Protein AF-0000000067273876 (afdb_homodimer)

Nearest PDB structures (foldseek):
  8cwy-assembly1_B  TM=8.995E-01  e=1.121E-01  synthetic construct
  3k29-assembly1_A  TM=9.055E-01  e=1.563E+00  Chlamydia trachomatis
  6b87-assembly1_A-2  TM=6.220E-01  e=6.214E-01  synthetic construct
  2v0o-assembly2_C  TM=9.328E-01  e=7.109E+00  Homo sapiens
  8i4v-assembly1_B  TM=8.884E-01  e=7.109E+00  Saccharomyces cerevisiae S288C

Secondary structure (DSSP, 8-state):
---HHHHHHHHHHHHHHHHHHHHHHHHHHHHHHHHHHHHHTT--HHHHHHHHHHHHHHHTTHHHHHHHHHHHHHHHHHHHHHHHHHHHHHHHHHHHHHHHHHHHHHHHHHHT-/---HHHHHHHHHHHHHHHHHHHHHHHHHHHHHHHHHHHHHTT--HHHHHHHHHHHHHHHTTHHHHHHHHHHHHHHHHHHHHHHHHHHHHHHHHHHHHHHHHHHHHHHHHHHT-

pLDDT: mean 96.03, std 7.07, range [49.53, 98.81]

Structure (mmCIF, N/CA/C/O backbone):
data_AF-0000000067273876-model_v1
#
loop_
_entity.id
_entity.type
_entity.pdbx_description
1 polymer 'Tubulin-specific chaperone A'
#
loop_
_atom_site.group_PDB
_atom_site.id
_atom_site.type_symbol
_atom_site.label_atom_id
_atom_site.label_alt_id
_atom_site.label_comp_id
_atom_site.label_asym_id
_atom_site.label_entity_id
_atom_site.label_seq_id
_atom_site.pdbx_PDB_ins_code
_atom_site.Cartn_x
_atom_site.Cartn_y
_atom_site.Cartn_z
_atom_site.occupancy
_atom_site.B_iso_or_equiv
_atom_site.auth_seq_id
_atom_site.auth_comp_id
_atom_site.auth_asym_id
_atom_site.auth_atom_id
_atom_site.pdbx_PDB_model_num
ATOM 1 N N . MET A 1 1 ? 8.32 -0.471 -13.461 1 80.38 1 MET A N 1
ATOM 2 C CA . MET A 1 1 ? 7.895 -0.509 -12.062 1 80.38 1 MET A CA 1
ATOM 3 C C . MET A 1 1 ? 6.754 -1.505 -11.867 1 80.38 1 MET A C 1
ATOM 5 O O . MET A 1 1 ? 5.84 -1.577 -12.688 1 80.38 1 MET A O 1
ATOM 9 N N . ALA A 1 2 ? 6.969 -2.379 -10.852 1 93.56 2 ALA A N 1
ATOM 10 C CA . ALA A 1 2 ? 5.957 -3.391 -10.57 1 93.56 2 ALA A CA 1
ATOM 11 C C . ALA A 1 2 ? 4.645 -2.744 -10.141 1 93.56 2 ALA A C 1
ATOM 13 O O . ALA A 1 2 ? 4.641 -1.732 -9.43 1 93.56 2 ALA A O 1
ATOM 14 N N . THR A 1 3 ? 3.549 -3.309 -10.695 1 96 3 THR A N 1
ATOM 15 C CA . THR A 1 3 ? 2.205 -2.893 -10.305 1 96 3 THR A CA 1
ATOM 16 C C . THR A 1 3 ? 1.397 -4.086 -9.797 1 96 3 THR A C 1
ATOM 18 O O . THR A 1 3 ? 1.785 -5.238 -10 1 96 3 THR A O 1
ATOM 21 N N . VAL A 1 4 ? 0.27 -3.662 -9.172 1 96.44 4 VAL A N 1
ATOM 22 C CA . VAL A 1 4 ? -0.615 -4.727 -8.711 1 96.44 4 VAL A CA 1
ATOM 23 C C . VAL A 1 4 ? -1.215 -5.461 -9.906 1 96.44 4 VAL A C 1
ATOM 25 O O . VAL A 1 4 ? -1.419 -6.676 -9.859 1 96.44 4 VAL A O 1
ATOM 28 N N . ARG A 1 5 ? -1.345 -4.746 -10.977 1 96.25 5 ARG A N 1
ATOM 29 C CA . ARG A 1 5 ? -1.812 -5.359 -12.211 1 96.25 5 ARG A CA 1
ATOM 30 C C . ARG A 1 5 ? -0.822 -6.406 -12.711 1 96.25 5 ARG A C 1
ATOM 32 O O . ARG A 1 5 ? -1.217 -7.516 -13.086 1 96.25 5 ARG A O 1
ATOM 39 N N . ASN A 1 6 ? 0.438 -6.059 -12.734 1 97.31 6 ASN A N 1
ATOM 40 C CA . ASN A 1 6 ? 1.484 -7 -13.125 1 97.31 6 ASN A CA 1
ATOM 41 C C . ASN A 1 6 ? 1.516 -8.211 -12.203 1 97.31 6 ASN A C 1
ATOM 43 O O . ASN A 1 6 ? 1.722 -9.344 -12.656 1 97.31 6 ASN A O 1
ATOM 47 N N . LEU A 1 7 ? 1.329 -7.969 -10.906 1 98.56 7 LEU A N 1
ATOM 48 C CA . LEU A 1 7 ? 1.314 -9.047 -9.922 1 98.56 7 LEU A CA 1
ATOM 49 C C . LEU A 1 7 ? 0.211 -10.055 -10.234 1 98.56 7 LEU A C 1
ATOM 51 O O . LEU A 1 7 ? 0.449 -11.258 -10.227 1 98.56 7 LEU A O 1
ATOM 55 N N . LYS A 1 8 ? -0.926 -9.477 -10.578 1 98.06 8 LYS A N 1
ATOM 56 C CA . LYS A 1 8 ? -2.076 -10.32 -10.898 1 98.06 8 LYS A CA 1
ATOM 57 C C . LYS A 1 8 ? -1.804 -11.18 -12.125 1 98.06 8 LYS A C 1
ATOM 59 O O . LYS A 1 8 ? -2.127 -12.367 -12.141 1 98.06 8 LYS A O 1
ATOM 64 N N . ILE A 1 9 ? -1.193 -10.617 -13.039 1 98.62 9 ILE A N 1
ATOM 65 C CA . ILE A 1 9 ? -0.898 -11.305 -14.297 1 98.62 9 ILE A CA 1
ATOM 66 C C . ILE A 1 9 ? 0.099 -12.438 -14.039 1 98.62 9 ILE A C 1
ATOM 68 O O . ILE A 1 9 ? -0.091 -13.555 -14.508 1 98.62 9 ILE A O 1
ATOM 72 N N . LYS A 1 10 ? 1.084 -12.125 -13.344 1 98.69 10 LYS A N 1
ATOM 73 C CA . LYS A 1 10 ? 2.119 -13.125 -13.078 1 98.69 10 LYS A CA 1
ATOM 74 C C . LYS A 1 10 ? 1.592 -14.234 -12.18 1 98.69 10 LYS A C 1
ATOM 76 O O . LYS A 1 10 ? 1.979 -15.398 -12.328 1 98.69 10 LYS A O 1
ATOM 81 N N . THR A 1 11 ? 0.73 -13.945 -11.219 1 98.81 11 THR A N 1
ATOM 82 C CA . THR A 1 11 ? 0.072 -14.953 -10.391 1 98.81 11 THR A CA 1
ATOM 83 C C . THR A 1 11 ? -0.721 -15.922 -11.266 1 98.81 11 THR A C 1
ATOM 85 O O . THR A 1 11 ? -0.605 -17.141 -11.109 1 98.81 11 THR A O 1
ATOM 88 N N . SER A 1 12 ? -1.485 -15.312 -12.203 1 98.69 12 SER A N 1
ATOM 89 C CA . SER A 1 12 ? -2.293 -16.125 -13.102 1 98.69 12 SER A CA 1
ATOM 90 C C . SER A 1 12 ? -1.416 -17.016 -13.977 1 98.69 12 SER A C 1
ATOM 92 O O . SER A 1 12 ? -1.74 -18.188 -14.211 1 98.69 12 SER A O 1
ATOM 94 N N . THR A 1 13 ? -0.357 -16.484 -14.438 1 98.69 13 THR A N 1
ATOM 95 C CA . THR A 1 13 ? 0.585 -17.25 -15.25 1 98.69 13 THR A CA 1
ATOM 96 C C . THR A 1 13 ? 1.123 -18.438 -14.469 1 98.69 13 THR A C 1
ATOM 98 O O . THR A 1 13 ? 1.112 -19.562 -14.961 1 98.69 13 THR A O 1
ATOM 101 N N . CYS A 1 14 ? 1.568 -18.25 -13.234 1 98.62 14 CYS A N 1
ATOM 102 C CA . CYS A 1 14 ? 2.078 -19.328 -12.391 1 98.62 14 CYS A CA 1
ATOM 103 C C . CYS A 1 14 ? 1.01 -20.391 -12.156 1 98.62 14 CYS A C 1
ATOM 105 O O . CYS A 1 14 ? 1.289 -21.578 -12.234 1 98.62 14 CYS A O 1
ATOM 107 N N . LYS A 1 15 ? -0.189 -19.906 -11.93 1 98.31 15 LYS A N 1
ATOM 108 C CA . LYS A 1 15 ? -1.31 -20.812 -11.695 1 98.31 15 LYS A CA 1
ATOM 109 C C . LYS A 1 15 ? -1.567 -21.688 -12.906 1 98.31 15 LYS A C 1
ATOM 111 O O . LYS A 1 15 ? -1.783 -22.906 -12.766 1 98.31 15 LYS A O 1
ATOM 116 N N . ARG A 1 16 ? -1.504 -21.062 -14.07 1 98.69 16 ARG A N 1
ATOM 117 C CA . ARG A 1 16 ? -1.739 -21.797 -15.312 1 98.69 16 ARG A CA 1
ATOM 118 C C . ARG A 1 16 ? -0.672 -22.859 -15.539 1 98.69 16 ARG A C 1
ATOM 120 O O . ARG A 1 16 ? -0.989 -24 -15.867 1 98.69 16 ARG A O 1
ATOM 127 N N . ILE A 1 17 ? 0.548 -22.562 -15.344 1 98.81 17 ILE A N 1
ATOM 128 C CA . ILE A 1 17 ? 1.645 -23.5 -15.57 1 98.81 17 ILE A CA 1
ATOM 129 C C . ILE A 1 17 ? 1.612 -24.609 -14.523 1 98.81 17 ILE A C 1
ATOM 131 O O . ILE A 1 17 ? 1.883 -25.766 -14.828 1 98.81 17 ILE A O 1
ATOM 135 N N . LEU A 1 18 ? 1.268 -24.25 -13.32 1 98.56 18 LEU A N 1
ATOM 136 C CA . LEU A 1 18 ? 1.124 -25.234 -12.25 1 98.56 18 LEU A CA 1
ATOM 137 C C . LEU A 1 18 ? 0.067 -26.281 -12.609 1 98.56 18 LEU A C 1
ATOM 139 O O . LEU A 1 18 ? 0.292 -27.484 -12.445 1 98.56 18 LEU A O 1
ATOM 143 N N . LYS A 1 19 ? -1.039 -25.797 -13.133 1 98.5 19 LYS A N 1
ATOM 144 C CA . LYS A 1 19 ? -2.102 -26.688 -13.555 1 98.5 19 LYS A CA 1
ATOM 145 C C . LYS A 1 19 ? -1.623 -27.625 -14.672 1 98.5 19 LYS A C 1
ATOM 147 O O . LYS A 1 19 ? -1.93 -28.812 -14.672 1 98.5 19 LYS A O 1
ATOM 152 N N . GLU A 1 20 ? -0.918 -27.031 -15.617 1 98.56 20 GLU A N 1
ATOM 153 C CA . GLU A 1 20 ? -0.333 -27.828 -16.703 1 98.56 20 GLU A CA 1
ATOM 154 C C . GLU A 1 20 ? 0.575 -28.922 -16.156 1 98.56 20 GLU A C 1
ATOM 156 O O . GLU A 1 20 ? 0.476 -30.078 -16.562 1 98.56 20 GLU A O 1
ATOM 161 N N . LEU A 1 21 ? 1.403 -28.562 -15.188 1 98.19 21 LEU A N 1
ATOM 162 C CA . LEU A 1 21 ? 2.342 -29.516 -14.602 1 98.19 21 LEU A CA 1
ATOM 163 C C . LEU A 1 21 ? 1.601 -30.641 -13.898 1 98.19 21 LEU A C 1
ATOM 165 O O . LEU A 1 21 ? 1.921 -31.812 -14.094 1 98.19 21 LEU A O 1
ATOM 169 N N . HIS A 1 22 ? 0.614 -30.297 -13.18 1 97.62 22 HIS A N 1
ATOM 170 C CA . HIS A 1 22 ? -0.179 -31.312 -12.492 1 97.62 22 HIS A CA 1
ATOM 171 C C . HIS A 1 22 ? -0.829 -32.281 -13.477 1 97.62 22 HIS A C 1
ATOM 173 O O . HIS A 1 22 ? -0.887 -33.469 -13.234 1 97.62 22 HIS A O 1
ATOM 179 N N . SER A 1 23 ? -1.264 -31.719 -14.547 1 98.38 23 SER A N 1
ATOM 180 C CA . SER A 1 23 ? -1.89 -32.562 -15.57 1 98.38 23 SER A CA 1
ATOM 181 C C . SER A 1 23 ? -0.895 -33.531 -16.172 1 98.38 23 SER A C 1
ATOM 183 O O . SER A 1 23 ? -1.201 -34.719 -16.312 1 98.38 23 SER A O 1
ATOM 185 N N . TYR A 1 24 ? 0.268 -33.062 -16.484 1 98.38 24 TYR A N 1
ATOM 186 C CA . TYR A 1 24 ? 1.299 -33.906 -17.047 1 98.38 24 TYR A CA 1
ATOM 187 C C . TYR A 1 24 ? 1.714 -35 -16.047 1 98.38 24 TYR A C 1
ATOM 189 O O . TYR A 1 24 ? 1.883 -36.156 -16.422 1 98.38 24 TYR A O 1
ATOM 197 N N . GLU A 1 25 ? 1.827 -34.625 -14.828 1 97.5 25 GLU A N 1
ATOM 198 C CA . GLU A 1 25 ? 2.217 -35.562 -13.789 1 97.5 25 GLU A CA 1
ATOM 199 C C . GLU A 1 25 ? 1.153 -36.656 -13.594 1 97.5 25 GLU A C 1
ATOM 201 O O . GLU A 1 25 ? 1.478 -37.812 -13.422 1 97.5 25 GLU A O 1
ATO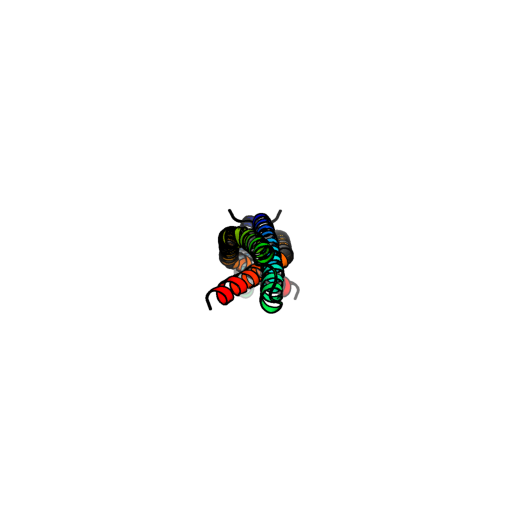M 206 N N . LYS A 1 26 ? -0.068 -36.188 -13.648 1 98.12 26 LYS A N 1
ATOM 207 C CA . LYS A 1 26 ? -1.168 -37.156 -13.531 1 98.12 26 LYS A CA 1
ATOM 208 C C . LYS A 1 26 ? -1.154 -38.156 -14.688 1 98.12 26 LYS A C 1
ATOM 210 O O . LYS A 1 26 ? -1.399 -39.344 -14.484 1 98.12 26 LYS A O 1
ATOM 215 N N . GLU A 1 27 ? -0.883 -37.656 -15.867 1 98.44 27 GLU A N 1
ATOM 216 C CA . GLU A 1 27 ? -0.782 -38.531 -17.031 1 98.44 27 GLU A CA 1
ATOM 217 C C . GLU A 1 27 ? 0.357 -39.531 -16.875 1 98.44 27 GLU A C 1
ATOM 219 O O . GLU A 1 27 ? 0.196 -40.719 -17.172 1 98.44 27 GLU A O 1
ATOM 224 N N . VAL A 1 28 ? 1.468 -39.062 -16.375 1 98.44 28 VAL A N 1
ATOM 225 C CA . VAL A 1 28 ? 2.619 -39.938 -16.156 1 98.44 28 VAL A CA 1
ATOM 226 C C . VAL A 1 28 ? 2.26 -41 -15.133 1 98.44 28 VAL A C 1
ATOM 228 O O . VAL A 1 28 ? 2.586 -42.188 -15.32 1 98.44 28 VAL A O 1
ATOM 231 N N . GLU A 1 29 ? 1.579 -40.656 -14.156 1 98.31 29 GLU A N 1
ATOM 232 C CA . GLU A 1 29 ? 1.161 -41.594 -13.133 1 98.31 29 GLU A CA 1
ATOM 233 C C . GLU A 1 29 ? 0.235 -42.656 -13.711 1 98.31 29 GLU A C 1
ATOM 235 O O . GLU A 1 29 ? 0.396 -43.844 -13.438 1 98.31 29 GLU A O 1
ATOM 240 N N . ARG A 1 30 ? -0.708 -42.281 -14.5 1 98.5 30 ARG A N 1
ATOM 241 C CA . ARG A 1 30 ? -1.663 -43.188 -15.133 1 98.5 30 ARG A CA 1
ATOM 242 C C . ARG A 1 30 ? -0.955 -44.156 -16.047 1 98.5 30 ARG A C 1
ATOM 244 O O . ARG A 1 30 ? -1.197 -45.375 -15.961 1 98.5 30 ARG A O 1
ATOM 251 N N . GLU A 1 31 ? -0.041 -43.625 -16.891 1 98.5 31 GLU A N 1
ATOM 252 C CA . GLU A 1 31 ? 0.658 -44.5 -17.844 1 98.5 31 GLU A CA 1
ATOM 253 C C . GLU A 1 31 ? 1.66 -45.406 -17.141 1 98.5 31 GLU A C 1
ATOM 255 O O . GLU A 1 31 ? 1.888 -46.531 -17.562 1 98.5 31 GLU A O 1
ATOM 260 N N . ALA A 1 32 ? 2.201 -44.906 -16.078 1 98.56 32 ALA A N 1
ATOM 261 C CA . ALA A 1 32 ? 3.115 -45.75 -15.281 1 98.56 32 ALA A CA 1
ATOM 262 C C . ALA A 1 32 ? 2.383 -46.906 -14.625 1 98.56 32 ALA A C 1
ATOM 264 O O . ALA A 1 32 ? 2.881 -48.031 -14.617 1 98.56 32 ALA A O 1
ATOM 265 N N . ALA A 1 33 ? 1.224 -46.656 -14.133 1 98.62 33 ALA A N 1
ATOM 266 C CA . ALA A 1 33 ? 0.411 -47.719 -13.531 1 98.62 33 ALA A CA 1
ATOM 267 C C . ALA A 1 33 ? 0.002 -48.75 -14.562 1 98.62 33 ALA A C 1
ATOM 269 O O . ALA A 1 33 ? 0.039 -49.969 -14.289 1 98.62 33 ALA A O 1
ATOM 270 N N . LYS A 1 34 ? -0.403 -48.312 -15.727 1 98.31 34 LYS A N 1
ATOM 271 C CA . LYS A 1 34 ? -0.768 -49.188 -16.828 1 98.31 34 LYS A CA 1
ATOM 272 C C . LYS A 1 34 ? 0.407 -50.094 -17.219 1 98.31 34 LYS A C 1
ATOM 274 O O . LYS A 1 34 ? 0.239 -51.281 -17.438 1 98.31 34 LYS A O 1
ATOM 279 N N . THR A 1 35 ? 1.578 -49.438 -17.266 1 98.44 35 THR A N 1
ATOM 280 C CA . THR A 1 35 ? 2.789 -50.156 -17.656 1 98.44 35 THR A CA 1
ATOM 281 C C . THR A 1 35 ? 3.125 -51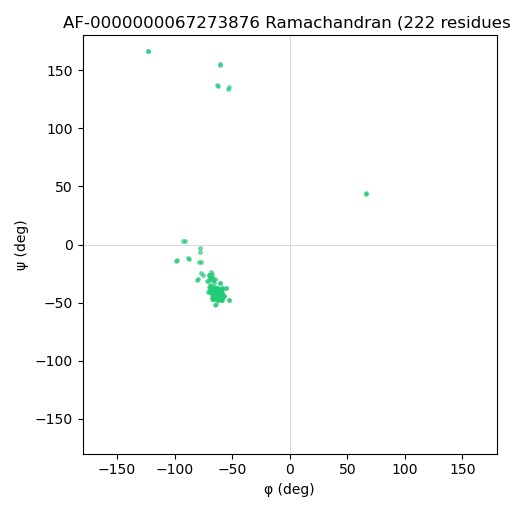.25 -16.625 1 98.44 35 THR A C 1
ATOM 283 O O . THR A 1 35 ? 3.455 -52.375 -16.984 1 98.44 35 THR A O 1
ATOM 286 N N . ALA A 1 36 ? 2.969 -50.906 -15.453 1 98.19 36 ALA A N 1
ATOM 287 C CA . ALA A 1 36 ? 3.232 -51.844 -14.375 1 98.19 36 ALA A CA 1
ATOM 288 C C . ALA A 1 36 ? 2.248 -53.031 -14.414 1 98.19 36 ALA A C 1
ATOM 290 O O . ALA A 1 36 ? 2.641 -54.188 -14.25 1 98.19 36 ALA A O 1
ATOM 291 N N . ASP A 1 37 ? 1.002 -52.719 -14.609 1 98.38 37 ASP A N 1
ATOM 292 C CA . ASP A 1 37 ? -0.043 -53.719 -14.695 1 98.38 37 ASP A CA 1
ATOM 293 C C . ASP A 1 37 ? 0.223 -54.688 -15.852 1 98.38 37 ASP A C 1
ATOM 295 O O . ASP A 1 37 ? 0.071 -55.906 -15.703 1 98.38 37 ASP A O 1
ATOM 299 N N . MET A 1 38 ? 0.651 -54.188 -16.984 1 98.06 38 MET A N 1
ATOM 300 C CA . MET A 1 38 ? 0.951 -55 -18.156 1 98.06 38 MET A CA 1
ATOM 301 C C . MET A 1 38 ? 2.133 -55.938 -17.891 1 98.06 38 MET A C 1
ATOM 303 O O . MET A 1 38 ? 2.125 -57.094 -18.312 1 98.06 38 MET A O 1
ATOM 307 N N . LYS A 1 39 ? 3.039 -55.406 -17.172 1 97.19 39 LYS A N 1
ATOM 308 C CA . LYS A 1 39 ? 4.215 -56.219 -16.828 1 97.19 39 LYS A CA 1
ATOM 309 C C . LYS A 1 39 ? 3.844 -57.344 -15.891 1 97.19 39 LYS A C 1
ATOM 311 O O . LYS A 1 39 ? 4.289 -58.5 -16.078 1 97.19 39 LYS A O 1
ATOM 316 N N . GLU A 1 40 ? 3.055 -57.125 -14.945 1 97.31 40 GLU A N 1
ATOM 317 C CA . GLU A 1 40 ? 2.637 -58.094 -13.953 1 97.31 40 GLU A CA 1
ATOM 318 C C . GLU A 1 40 ? 1.809 -59.219 -14.586 1 97.31 40 GLU A C 1
ATOM 320 O O . GLU A 1 40 ? 1.898 -60.375 -14.188 1 97.31 40 GLU A O 1
ATOM 325 N N . LYS A 1 41 ? 1.123 -58.906 -15.609 1 97.12 41 LYS A N 1
ATOM 326 C CA . LYS A 1 41 ? 0.219 -59.844 -16.25 1 97.12 41 LYS A CA 1
ATOM 327 C C . LYS A 1 41 ? 0.925 -60.594 -17.375 1 97.12 41 LYS A C 1
ATOM 329 O O . LYS A 1 41 ? 0.298 -61.375 -18.094 1 97.12 41 LYS A O 1
ATOM 334 N N . GLY A 1 42 ? 2.193 -60.312 -17.5 1 96.12 42 GLY A N 1
ATOM 335 C CA . GLY A 1 42 ? 2.967 -61.031 -18.531 1 96.12 42 GLY A CA 1
ATOM 336 C C . GLY A 1 42 ? 2.521 -60.688 -19.938 1 96.12 42 GLY A C 1
ATOM 337 O O . GLY A 1 42 ? 2.385 -61.594 -20.781 1 96.12 42 GLY A O 1
ATOM 338 N N . ALA A 1 43 ? 2.289 -59.406 -20.188 1 94.44 43 ALA A N 1
ATOM 339 C CA . ALA A 1 43 ? 1.843 -58.938 -21.5 1 94.44 43 ALA A CA 1
ATOM 340 C C . ALA A 1 43 ? 2.877 -59.281 -22.578 1 94.44 43 ALA A C 1
ATOM 342 O O . ALA A 1 43 ? 4.062 -59.438 -22.281 1 94.44 43 ALA A O 1
ATOM 343 N N . ASP A 1 44 ? 2.447 -59.375 -23.766 1 96.62 44 ASP A N 1
ATOM 344 C CA . ASP A 1 44 ? 3.301 -59.594 -24.938 1 96.62 44 ASP A CA 1
ATOM 345 C C . ASP A 1 44 ? 4.414 -58.562 -25 1 96.62 44 ASP A C 1
ATOM 347 O O . ASP A 1 44 ? 4.172 -57.375 -24.766 1 96.62 44 ASP A O 1
ATOM 351 N N . PRO A 1 45 ? 5.609 -59 -25.25 1 96.81 45 PRO A N 1
ATOM 352 C CA . PRO A 1 45 ? 6.754 -58.094 -25.25 1 96.81 45 PRO A CA 1
ATOM 353 C C . PRO A 1 45 ? 6.566 -56.906 -26.203 1 96.81 45 PRO A C 1
ATOM 355 O O . PRO A 1 45 ? 7.012 -55.812 -25.922 1 96.81 45 PRO A O 1
ATOM 358 N N . TYR A 1 46 ? 5.977 -57.156 -27.266 1 97.19 46 TYR A N 1
ATOM 359 C CA . TYR A 1 46 ? 5.742 -56.062 -28.219 1 97.19 46 TYR A CA 1
ATOM 360 C C . TYR A 1 46 ? 4.777 -55.031 -27.656 1 97.19 46 TYR A C 1
ATOM 362 O O . TYR A 1 46 ? 5.02 -53.812 -27.75 1 97.19 46 TYR A O 1
ATOM 370 N N . ASP A 1 47 ? 3.682 -55.469 -27.078 1 97.75 47 ASP A N 1
ATOM 371 C CA . ASP A 1 47 ? 2.691 -54.562 -26.469 1 97.75 47 ASP A CA 1
ATOM 372 C C . ASP A 1 47 ? 3.303 -53.781 -25.312 1 97.75 47 ASP A C 1
ATOM 374 O O . ASP A 1 47 ? 3.025 -52.594 -25.172 1 97.75 47 ASP A O 1
ATOM 378 N N . LEU A 1 48 ? 4.117 -54.438 -24.547 1 97.94 48 LEU A N 1
ATOM 379 C CA . LEU A 1 48 ? 4.773 -53.781 -23.422 1 97.94 48 LEU A CA 1
ATOM 380 C C . LEU A 1 48 ? 5.719 -52.688 -23.906 1 97.94 48 LEU A C 1
ATOM 382 O O . LEU A 1 48 ? 5.789 -51.594 -23.312 1 97.94 48 LEU A O 1
ATOM 386 N N . LYS A 1 49 ? 6.441 -53.031 -24.953 1 97.81 49 LYS A N 1
ATOM 387 C CA . LYS A 1 49 ? 7.344 -52.031 -25.531 1 97.81 49 LYS A CA 1
ATOM 388 C C . LYS A 1 49 ? 6.574 -50.812 -26.016 1 97.81 49 LYS A C 1
ATOM 390 O O . LYS A 1 49 ? 7.012 -49.656 -25.812 1 97.81 49 LYS A O 1
ATOM 395 N N . GLN A 1 50 ? 5.387 -51 -26.641 1 98.06 50 GLN A N 1
ATOM 396 C CA . GLN A 1 50 ? 4.543 -49.906 -27.078 1 98.06 50 GLN A CA 1
ATOM 397 C C . GLN A 1 50 ? 4.082 -49.031 -25.906 1 98.06 50 GLN A C 1
ATOM 399 O O . GLN A 1 50 ? 4.117 -47.812 -25.969 1 98.06 50 GLN A O 1
ATOM 404 N N . GLN A 1 51 ? 3.734 -49.688 -24.812 1 98.56 51 GLN A N 1
ATOM 405 C CA . GLN A 1 51 ? 3.27 -49 -23.625 1 98.56 51 GLN A CA 1
ATOM 406 C C . GLN A 1 51 ? 4.406 -48.188 -22.969 1 98.56 51 GLN A C 1
ATOM 408 O O . GLN A 1 51 ? 4.195 -47.094 -22.484 1 98.56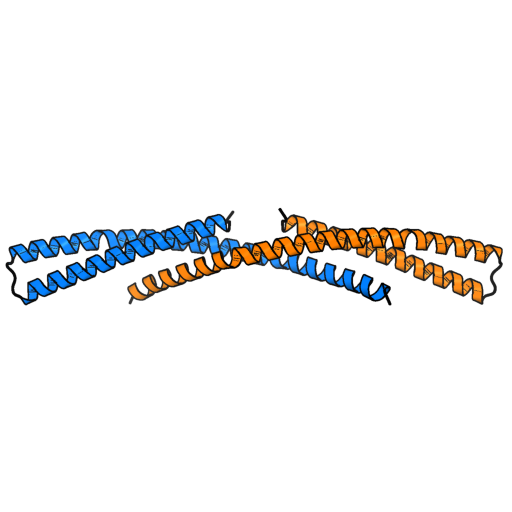 51 GLN A O 1
ATOM 413 N N . GLU A 1 52 ? 5.551 -48.719 -22.969 1 98.25 52 GLU A N 1
ATOM 414 C CA . GLU A 1 52 ? 6.715 -48.031 -22.422 1 98.25 52 GLU A CA 1
ATOM 415 C C . GLU A 1 52 ? 7.023 -46.75 -23.234 1 98.25 52 GLU A C 1
ATOM 417 O O . GLU A 1 52 ? 7.445 -45.75 -22.672 1 98.25 52 GLU A O 1
ATOM 422 N N . ASN A 1 53 ? 6.832 -46.812 -24.562 1 98.31 53 ASN A N 1
ATOM 423 C CA . ASN A 1 53 ? 6.984 -45.625 -25.406 1 98.31 53 ASN A CA 1
ATOM 424 C C . ASN A 1 53 ? 5.949 -44.562 -25.047 1 98.31 53 ASN A C 1
ATOM 426 O O . ASN A 1 53 ? 6.27 -43.375 -25.016 1 98.31 53 ASN A O 1
ATOM 430 N N . VAL A 1 54 ? 4.727 -45 -24.75 1 98.31 54 VAL A N 1
ATOM 431 C CA . VAL A 1 54 ? 3.666 -44.062 -24.359 1 98.31 54 VAL A CA 1
ATOM 432 C C . VAL A 1 54 ? 4.039 -43.375 -23.047 1 98.31 54 VAL A C 1
ATOM 434 O O . VAL A 1 54 ? 3.885 -42.156 -22.922 1 98.31 54 VAL A O 1
ATOM 437 N N . LEU A 1 55 ? 4.582 -44.125 -22.094 1 98.5 55 LEU A N 1
ATOM 438 C CA . LEU A 1 55 ? 5.004 -43.562 -20.812 1 98.5 55 LEU A CA 1
ATOM 439 C C . LEU A 1 55 ? 6.145 -42.594 -21 1 98.5 55 LEU A C 1
ATOM 441 O O . LEU A 1 55 ? 6.133 -41.5 -20.406 1 98.5 55 LEU A O 1
ATOM 445 N N . ALA A 1 56 ? 7.094 -42.969 -21.797 1 98.31 56 ALA A N 1
ATOM 446 C CA . ALA A 1 56 ? 8.227 -42.094 -22.047 1 98.31 56 ALA A CA 1
ATOM 447 C C . ALA A 1 56 ? 7.77 -40.781 -22.672 1 98.31 56 ALA A C 1
ATOM 449 O O . ALA A 1 56 ? 8.266 -39.688 -22.312 1 98.31 56 ALA A O 1
ATOM 450 N N . GLU A 1 57 ? 6.824 -40.875 -23.625 1 98.25 57 GLU A N 1
ATOM 451 C CA . GLU A 1 57 ? 6.266 -39.656 -24.25 1 98.25 57 GLU A CA 1
ATOM 452 C C . GLU A 1 57 ? 5.543 -38.781 -23.234 1 98.25 57 GLU A C 1
ATOM 454 O O . GLU A 1 57 ? 5.633 -37.562 -23.281 1 98.25 57 GLU A O 1
ATOM 459 N N . SER A 1 58 ? 4.859 -39.438 -22.328 1 98.19 58 SER A N 1
ATOM 460 C CA . SER A 1 58 ? 4.133 -38.688 -21.297 1 98.19 58 SER A CA 1
ATOM 461 C C . SER A 1 58 ? 5.094 -37.969 -20.359 1 98.19 58 SER A C 1
ATOM 463 O O . SER A 1 58 ? 4.777 -36.875 -19.875 1 98.19 58 SER A O 1
ATOM 465 N N . ARG A 1 59 ? 6.262 -38.469 -20.109 1 98.38 59 ARG A N 1
ATOM 466 C CA . ARG A 1 59 ? 7.254 -37.906 -19.203 1 98.38 59 ARG A CA 1
ATOM 467 C C . ARG A 1 59 ? 8 -36.75 -19.859 1 98.38 59 ARG A C 1
ATOM 469 O O . ARG A 1 59 ? 8.625 -35.938 -19.172 1 98.38 59 ARG A O 1
ATOM 476 N N . MET A 1 60 ? 7.867 -36.656 -21.188 1 97.69 60 MET A N 1
ATOM 477 C CA . MET A 1 60 ? 8.734 -35.75 -21.969 1 97.69 60 MET A CA 1
ATOM 478 C C . MET A 1 60 ? 8.438 -34.281 -21.656 1 97.69 60 MET A C 1
ATOM 480 O O . MET A 1 60 ? 9.328 -33.438 -21.719 1 97.69 60 MET A O 1
ATOM 484 N N . MET A 1 61 ? 7.25 -33.938 -21.203 1 97.06 61 MET A N 1
ATOM 485 C CA . MET A 1 61 ? 6.883 -32.531 -21.062 1 97.06 61 MET A CA 1
ATOM 486 C C . MET A 1 61 ? 7.074 -32.062 -19.641 1 97.06 61 MET A C 1
ATOM 488 O O . MET A 1 61 ? 7.082 -30.859 -19.375 1 97.06 61 MET A O 1
ATOM 492 N N . VAL A 1 62 ? 7.25 -32.938 -18.734 1 97.94 62 VAL A N 1
ATOM 493 C CA . VAL A 1 62 ? 7.285 -32.625 -17.312 1 97.94 62 VAL A CA 1
ATOM 494 C C . VAL A 1 62 ? 8.492 -31.75 -17.016 1 97.94 62 VAL A C 1
ATOM 496 O O . VAL A 1 62 ? 8.352 -30.688 -16.406 1 97.94 62 VAL A O 1
ATOM 499 N N . PRO A 1 63 ? 9.695 -32.125 -17.422 1 97.69 63 PRO A N 1
ATOM 500 C CA . PRO A 1 63 ? 10.859 -31.297 -17.094 1 97.69 63 PRO A CA 1
ATOM 501 C C . PRO A 1 63 ? 10.766 -29.891 -17.656 1 97.69 63 PRO A C 1
ATOM 503 O O . PRO A 1 63 ? 11.117 -28.922 -16.969 1 97.69 63 PRO A O 1
ATOM 506 N N . ASP A 1 64 ? 10.312 -29.75 -18.891 1 97.81 64 ASP A N 1
ATOM 507 C CA . ASP A 1 64 ? 10.156 -28.438 -19.5 1 97.81 64 ASP A CA 1
ATOM 508 C C . ASP A 1 64 ? 9.141 -27.594 -18.75 1 97.81 64 ASP A C 1
ATOM 510 O O . ASP A 1 64 ? 9.367 -26.406 -18.5 1 97.81 64 ASP A O 1
ATOM 514 N N . CYS A 1 65 ? 8.062 -28.203 -18.375 1 98.12 65 CYS A N 1
ATOM 515 C CA . CYS A 1 65 ? 7.016 -27.5 -17.656 1 98.12 65 CYS A CA 1
ATOM 516 C C . CYS A 1 65 ? 7.504 -27.047 -16.281 1 98.12 65 CYS A C 1
ATOM 518 O O . CYS A 1 65 ? 7.215 -25.922 -15.859 1 98.12 65 CYS A O 1
ATOM 520 N N . ARG A 1 66 ? 8.258 -27.891 -15.641 1 97.44 66 ARG A N 1
ATOM 521 C CA . ARG A 1 66 ? 8.836 -27.531 -14.352 1 97.44 66 ARG A CA 1
ATOM 522 C C . ARG A 1 66 ? 9.773 -26.344 -14.477 1 97.44 66 ARG A C 1
ATOM 524 O O . ARG A 1 66 ? 9.734 -25.422 -13.648 1 97.44 66 ARG A O 1
ATOM 531 N N . LYS A 1 67 ? 10.539 -26.391 -15.539 1 97.94 67 LYS A N 1
ATOM 532 C CA . LYS A 1 67 ? 11.469 -25.281 -15.766 1 97.94 67 LYS A CA 1
ATOM 533 C C . LYS A 1 67 ? 10.727 -23.969 -16.016 1 97.94 67 LYS A C 1
ATOM 535 O O . LYS A 1 67 ? 11.102 -22.922 -15.492 1 97.94 67 LYS A O 1
ATOM 540 N N . ARG A 1 68 ? 9.688 -24.031 -16.859 1 98.62 68 ARG A N 1
ATOM 541 C CA . ARG A 1 68 ? 8.859 -22.859 -17.125 1 98.62 68 ARG A CA 1
ATOM 542 C C . ARG A 1 68 ? 8.227 -22.344 -15.836 1 98.62 68 ARG A C 1
ATOM 544 O O . ARG A 1 68 ? 8.164 -21.141 -15.609 1 98.62 68 ARG A O 1
ATOM 551 N N . LEU A 1 69 ? 7.801 -23.234 -14.961 1 98.69 69 LEU A N 1
ATOM 552 C CA . LEU A 1 69 ? 7.164 -22.875 -13.703 1 98.69 69 LEU A CA 1
ATOM 553 C C . LEU A 1 69 ? 8.164 -22.203 -12.758 1 98.69 69 LEU A C 1
ATOM 555 O O . LEU A 1 69 ? 7.82 -21.234 -12.07 1 98.69 69 LEU A O 1
ATOM 559 N N . GLU A 1 70 ? 9.336 -22.75 -12.766 1 97.81 70 GLU A N 1
ATOM 560 C CA . GLU A 1 70 ? 10.383 -22.156 -11.945 1 97.81 70 GLU A CA 1
ATOM 561 C C . GLU A 1 70 ? 10.641 -20.703 -12.359 1 97.81 70 GLU A C 1
ATOM 563 O O . GLU A 1 70 ? 10.789 -19.828 -11.5 1 97.81 70 GLU A O 1
ATOM 568 N N . GLY A 1 71 ? 10.75 -20.516 -13.688 1 98.38 71 GLY A N 1
ATOM 569 C CA . GLY A 1 71 ? 10.938 -19.156 -14.18 1 98.38 71 GLY A CA 1
ATOM 570 C C . GLY A 1 71 ? 9.797 -18.219 -13.812 1 98.38 71 GLY A C 1
ATOM 571 O O . GLY A 1 71 ? 10.023 -17.094 -13.383 1 98.38 71 GLY A O 1
ATOM 572 N N . ALA A 1 72 ? 8.594 -18.688 -13.953 1 98.62 72 ALA A N 1
ATOM 573 C CA . ALA A 1 72 ? 7.414 -17.906 -13.625 1 98.62 72 ALA A CA 1
ATOM 574 C C . ALA A 1 72 ? 7.371 -17.578 -12.133 1 98.62 72 ALA A C 1
ATOM 576 O O . ALA A 1 72 ? 6.984 -16.484 -11.742 1 98.62 72 ALA A O 1
ATOM 577 N N . LEU A 1 73 ? 7.758 -18.531 -11.328 1 98.69 73 LEU A N 1
ATOM 578 C CA . LEU A 1 73 ? 7.809 -18.344 -9.883 1 98.69 73 LEU A CA 1
ATOM 579 C C . LEU A 1 73 ? 8.789 -17.234 -9.516 1 98.69 73 LEU A C 1
ATOM 581 O O . LEU A 1 73 ? 8.469 -16.375 -8.688 1 98.69 73 LEU A O 1
A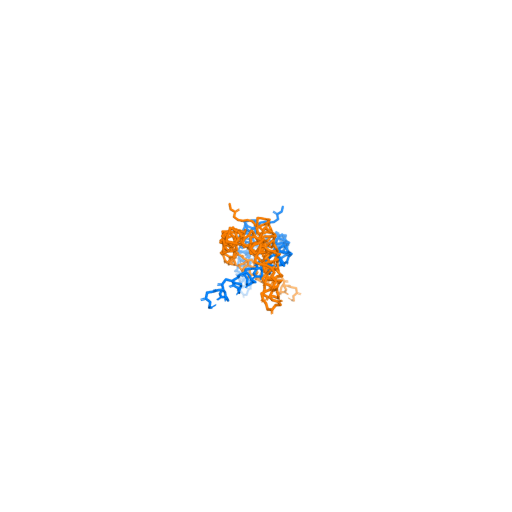TOM 585 N N . GLU A 1 74 ? 9.914 -17.312 -10.117 1 98.31 74 GLU A N 1
ATOM 586 C CA . GLU A 1 74 ? 10.922 -16.297 -9.852 1 98.31 74 GLU A CA 1
ATOM 587 C C . GLU A 1 74 ? 10.406 -14.898 -10.219 1 98.31 74 GLU A C 1
ATOM 589 O O . GLU A 1 74 ? 10.594 -13.945 -9.461 1 98.31 74 GLU A O 1
ATOM 594 N N . ASP A 1 75 ? 9.758 -14.812 -11.336 1 98.38 75 ASP A N 1
ATOM 595 C CA . ASP A 1 75 ? 9.188 -13.539 -11.781 1 98.38 75 ASP A CA 1
ATOM 596 C C . ASP A 1 75 ? 8.133 -13.039 -10.797 1 98.38 75 ASP A C 1
ATOM 598 O O . ASP A 1 75 ? 8.094 -11.852 -10.469 1 98.38 75 ASP A O 1
ATOM 602 N N . LEU A 1 76 ? 7.316 -13.93 -10.359 1 98.75 76 LEU A N 1
ATOM 603 C CA . LEU A 1 76 ? 6.242 -13.586 -9.438 1 98.75 76 LEU A CA 1
ATOM 604 C C . LEU A 1 76 ? 6.809 -13.109 -8.102 1 98.75 76 LEU A C 1
ATOM 606 O O . LEU A 1 76 ? 6.387 -12.07 -7.582 1 98.75 76 LEU A O 1
ATOM 610 N N . LYS A 1 77 ? 7.789 -13.844 -7.605 1 98.56 77 LYS A N 1
ATOM 611 C CA . LYS A 1 77 ? 8.43 -13.477 -6.344 1 98.56 77 LYS A CA 1
ATOM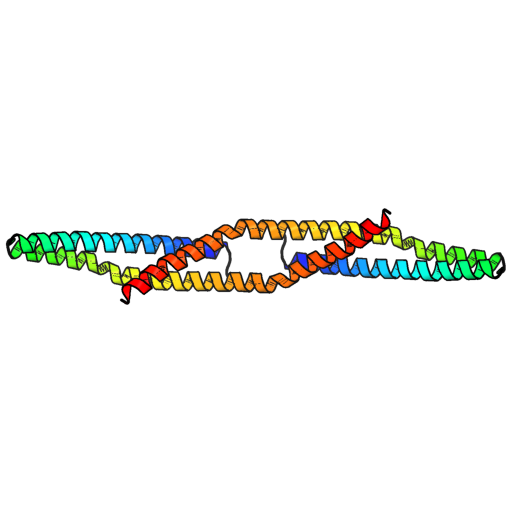 612 C C . LYS A 1 77 ? 9.086 -12.102 -6.441 1 98.56 77 LYS A C 1
ATOM 614 O O . LYS A 1 77 ? 8.977 -11.289 -5.523 1 98.56 77 LYS A O 1
ATOM 619 N N . GLY A 1 78 ? 9.781 -11.938 -7.551 1 98.5 78 GLY A N 1
ATOM 620 C CA . GLY A 1 78 ? 10.422 -10.641 -7.75 1 98.5 78 GLY A CA 1
ATOM 621 C C . GLY A 1 78 ? 9.445 -9.484 -7.754 1 98.5 78 GLY A C 1
ATOM 622 O O . GLY A 1 78 ? 9.695 -8.445 -7.137 1 98.5 78 GLY A O 1
ATOM 623 N N . THR A 1 79 ? 8.344 -9.656 -8.406 1 98.56 79 THR A N 1
ATOM 624 C CA . THR A 1 79 ? 7.312 -8.625 -8.469 1 98.56 79 THR A CA 1
ATOM 625 C C . THR A 1 79 ? 6.711 -8.375 -7.09 1 98.56 79 THR A C 1
ATOM 627 O O . THR A 1 79 ? 6.516 -7.227 -6.695 1 98.56 79 THR A O 1
ATOM 630 N N . LEU A 1 80 ? 6.453 -9.406 -6.359 1 98.56 80 LEU A N 1
ATOM 631 C CA . LEU A 1 80 ? 5.871 -9.289 -5.027 1 98.56 80 LEU A CA 1
ATOM 632 C C . LEU A 1 80 ? 6.797 -8.523 -4.094 1 98.56 80 LEU A C 1
ATOM 634 O O . LEU A 1 80 ? 6.355 -7.617 -3.383 1 98.56 80 LEU A O 1
ATOM 638 N N . VAL A 1 81 ? 8.07 -8.922 -4.121 1 97.88 81 VAL A N 1
ATOM 639 C CA . VAL A 1 81 ? 9.055 -8.281 -3.252 1 97.88 81 VAL A CA 1
ATOM 640 C C . VAL A 1 81 ? 9.148 -6.793 -3.576 1 97.88 81 VAL A C 1
ATOM 642 O O . VAL A 1 81 ? 9.172 -5.953 -2.674 1 97.88 81 VAL A O 1
ATOM 645 N N . GLU A 1 82 ? 9.172 -6.465 -4.797 1 97.75 82 GLU A N 1
ATOM 646 C CA . GLU A 1 82 ? 9.25 -5.07 -5.211 1 97.75 82 GLU A CA 1
ATOM 647 C C . GLU A 1 82 ? 8.055 -4.273 -4.703 1 97.75 82 GLU A C 1
ATOM 649 O O . GLU A 1 82 ? 8.211 -3.156 -4.203 1 97.75 82 GLU A O 1
ATOM 654 N N . LEU A 1 83 ? 6.883 -4.812 -4.828 1 97.19 83 LEU A N 1
ATOM 655 C CA . LEU A 1 83 ? 5.66 -4.137 -4.406 1 97.19 83 LEU A CA 1
ATOM 656 C C . LEU A 1 83 ? 5.629 -3.965 -2.891 1 97.19 83 LEU A C 1
ATOM 658 O O . LEU A 1 83 ? 5.23 -2.912 -2.389 1 97.19 83 LEU A O 1
ATOM 662 N N . GLU A 1 84 ? 6.066 -4.957 -2.176 1 96.25 84 GLU A N 1
ATOM 663 C CA . GLU A 1 84 ? 6.09 -4.891 -0.717 1 96.25 84 GLU A CA 1
ATOM 664 C C . GLU A 1 84 ? 7.09 -3.85 -0.225 1 96.25 84 GLU A C 1
ATOM 666 O O . GLU A 1 84 ? 6.824 -3.137 0.745 1 96.25 84 GLU A O 1
ATOM 671 N N . GLU A 1 85 ? 8.234 -3.809 -0.858 1 96.62 85 GLU A N 1
ATOM 672 C CA . GLU A 1 85 ? 9.227 -2.799 -0.51 1 96.62 85 GLU A CA 1
ATOM 673 C C . GLU A 1 85 ? 8.688 -1.39 -0.754 1 96.62 85 GLU A C 1
ATOM 675 O O . GLU A 1 85 ? 8.945 -0.478 0.035 1 96.62 85 GLU A O 1
ATOM 680 N N . THR A 1 86 ? 8 -1.246 -1.838 1 94.5 86 THR A N 1
ATOM 681 C CA . THR A 1 86 ? 7.406 0.049 -2.146 1 94.5 86 THR A CA 1
ATOM 682 C C . THR A 1 86 ? 6.406 0.456 -1.068 1 94.5 86 THR A C 1
ATOM 684 O O . THR A 1 86 ? 6.406 1.603 -0.615 1 94.5 86 THR A O 1
ATOM 687 N N . GLU A 1 87 ? 5.598 -0.428 -0.646 1 92.56 87 GLU A N 1
ATOM 688 C CA . GLU A 1 87 ? 4.613 -0.164 0.399 1 92.56 87 GLU A CA 1
ATOM 689 C C . GLU A 1 87 ? 5.289 0.208 1.715 1 92.56 87 GLU A C 1
ATOM 691 O O . GLU A 1 87 ? 4.832 1.107 2.422 1 92.56 87 GLU A O 1
ATOM 696 N N . GLU A 1 88 ? 6.34 -0.507 2.025 1 93.62 88 GLU A N 1
ATOM 697 C CA . GLU A 1 88 ? 7.074 -0.239 3.258 1 93.62 88 GLU A CA 1
ATOM 698 C C . GLU A 1 88 ? 7.684 1.161 3.242 1 93.62 88 GLU A C 1
ATOM 700 O O . GLU A 1 88 ? 7.66 1.863 4.254 1 93.62 88 GLU A O 1
ATOM 705 N N . LYS A 1 89 ? 8.164 1.567 2.137 1 94.88 89 LYS A N 1
ATOM 706 C CA . LYS A 1 89 ? 8.805 2.873 1.999 1 94.88 89 LYS A CA 1
ATOM 707 C C . LYS A 1 89 ? 7.781 4 2.111 1 94.88 89 LYS A C 1
ATOM 709 O O . LYS A 1 89 ? 8.125 5.117 2.504 1 94.88 89 LYS A O 1
ATOM 714 N N . GLN A 1 90 ? 6.594 3.604 1.75 1 95.25 90 GLN A N 1
ATOM 715 C CA . GLN A 1 90 ? 5.547 4.621 1.759 1 95.25 90 GLN A CA 1
ATOM 716 C C . GLN A 1 90 ? 4.883 4.719 3.129 1 95.25 90 GLN A C 1
ATOM 718 O O . GLN A 1 90 ? 4.191 5.695 3.422 1 95.25 90 GLN A O 1
ATOM 723 N N . GLY A 1 91 ? 5.129 3.771 4.008 1 93.81 91 GLY A N 1
ATOM 724 C CA . GLY A 1 91 ? 4.512 3.674 5.32 1 93.81 91 GLY A CA 1
ATOM 725 C C . GLY A 1 91 ? 4.641 4.945 6.137 1 93.81 91 GLY A C 1
ATOM 726 O O . GLY A 1 91 ? 3.652 5.438 6.688 1 93.81 91 GLY A O 1
ATOM 727 N N . PRO A 1 92 ? 5.797 5.461 6.188 1 96.81 92 PRO A N 1
ATOM 728 C CA . PRO A 1 92 ? 6.008 6.656 7.004 1 96.81 92 PRO A CA 1
ATOM 729 C C . PRO A 1 92 ? 5.156 7.84 6.551 1 96.81 92 PRO A C 1
ATOM 731 O O . PRO A 1 92 ? 4.758 8.672 7.375 1 96.81 92 PRO A O 1
ATOM 734 N N . GLU A 1 93 ? 4.887 7.961 5.258 1 97.62 93 GLU A N 1
ATOM 735 C CA . GLU A 1 93 ? 4.055 9.055 4.758 1 97.62 93 GLU A CA 1
ATOM 736 C C . GLU A 1 93 ? 2.633 8.953 5.309 1 97.62 93 GLU A C 1
ATOM 738 O O . GLU A 1 93 ? 2.021 9.969 5.645 1 97.62 93 GLU A O 1
ATOM 743 N N . PHE A 1 94 ? 2.15 7.836 5.391 1 97.75 94 PHE A N 1
ATOM 744 C CA . PHE A 1 94 ? 0.822 7.613 5.949 1 97.75 94 PHE A CA 1
ATOM 745 C C . PHE A 1 94 ? 0.803 7.938 7.441 1 97.75 94 PHE A C 1
ATOM 747 O O . PHE A 1 94 ? -0.134 8.57 7.93 1 97.75 94 PHE A O 1
ATOM 754 N N . GLU A 1 95 ? 1.807 7.477 8.086 1 97.88 95 GLU A N 1
ATOM 755 C CA . GLU A 1 95 ? 1.897 7.738 9.523 1 97.88 95 GLU A CA 1
ATOM 756 C C . GLU A 1 95 ? 1.949 9.242 9.805 1 97.88 95 GLU A C 1
ATOM 758 O O . GLU A 1 95 ? 1.292 9.727 10.727 1 97.88 95 GLU A O 1
ATOM 763 N N . GLU A 1 96 ? 2.73 9.883 9.016 1 98.06 96 GLU A N 1
ATOM 764 C CA . GLU A 1 96 ? 2.832 11.328 9.203 1 98.06 96 GLU A CA 1
ATOM 765 C C . GLU A 1 96 ? 1.488 12.008 8.969 1 98.06 96 GLU A C 1
ATOM 767 O O . GLU A 1 96 ? 1.098 12.898 9.727 1 98.06 96 GLU A O 1
ATOM 772 N N . ALA A 1 97 ? 0.799 11.602 7.949 1 98.56 97 ALA A N 1
ATOM 773 C CA . ALA A 1 97 ? -0.524 12.156 7.668 1 98.56 97 ALA A CA 1
ATOM 774 C C . ALA A 1 97 ? -1.472 11.938 8.844 1 98.56 97 ALA A C 1
ATOM 776 O O . ALA A 1 97 ? -2.162 12.859 9.273 1 98.56 97 ALA A O 1
ATOM 777 N N . ARG A 1 98 ? -1.479 10.766 9.414 1 98.44 98 ARG A N 1
ATOM 778 C CA . ARG A 1 98 ? -2.352 10.445 10.539 1 98.44 98 ARG A CA 1
ATOM 779 C C . ARG A 1 98 ? -2.01 11.305 11.758 1 98.44 98 ARG A C 1
ATOM 781 O O . ARG A 1 98 ? -2.904 11.75 12.477 1 98.44 98 ARG A O 1
ATOM 788 N N . ASN A 1 99 ? -0.744 11.5 11.93 1 98.19 99 ASN A N 1
ATOM 789 C CA . ASN A 1 99 ? -0.308 12.312 13.062 1 98.19 99 ASN A CA 1
ATOM 790 C C . ASN A 1 99 ? -0.781 13.758 12.938 1 98.19 99 ASN A C 1
ATOM 792 O O . ASN A 1 99 ? -1.262 14.344 13.914 1 98.19 99 ASN A O 1
ATOM 796 N N . ILE A 1 100 ? -0.634 14.258 11.742 1 98.44 100 ILE A N 1
ATOM 797 C CA . ILE A 1 100 ? -1.034 15.648 11.531 1 98.44 100 ILE A CA 1
ATOM 798 C C . ILE A 1 100 ? -2.551 15.773 11.664 1 98.44 100 ILE A C 1
ATOM 800 O O . ILE A 1 100 ? -3.055 16.75 12.227 1 98.44 100 ILE A O 1
ATOM 804 N N . ILE A 1 101 ? -3.271 14.828 11.195 1 98.44 101 ILE A N 1
ATOM 805 C CA . ILE A 1 101 ? -4.723 14.812 11.336 1 98.44 101 ILE A CA 1
ATOM 806 C C . ILE A 1 101 ? -5.102 14.812 12.812 1 98.44 101 ILE A C 1
ATOM 808 O O . ILE A 1 101 ? -5.945 15.609 13.242 1 98.44 101 ILE A O 1
ATOM 812 N N . ALA A 1 102 ? -4.434 14.023 13.562 1 97.44 102 ALA A N 1
ATOM 813 C CA . ALA A 1 102 ? -4.703 13.938 15 1 97.44 102 ALA A CA 1
ATOM 814 C C . ALA A 1 102 ? -4.402 15.258 15.695 1 97.44 102 ALA A C 1
ATOM 816 O O . ALA A 1 102 ? -5.18 15.711 16.547 1 97.44 102 ALA A O 1
ATOM 817 N N . ASP A 1 103 ? -3.303 15.836 15.32 1 96.56 103 ASP A N 1
ATOM 818 C CA . ASP A 1 103 ? -2.902 17.109 15.922 1 96.56 103 ASP A CA 1
ATOM 819 C C . ASP A 1 103 ? -3.932 18.188 15.633 1 96.56 103 ASP A C 1
ATOM 821 O O . ASP A 1 103 ? -4.309 18.953 16.531 1 96.56 103 ASP A O 1
ATOM 825 N N . VAL A 1 104 ? -4.375 18.266 14.453 1 97.44 104 VAL A N 1
ATOM 826 C CA . VAL A 1 104 ? -5.309 19.297 14.039 1 97.44 104 VAL A CA 1
ATOM 827 C C . VAL A 1 104 ? -6.676 19.062 14.672 1 97.44 104 VAL A C 1
ATOM 829 O O . VAL A 1 104 ? -7.328 19.984 15.141 1 97.44 104 VAL A O 1
ATOM 832 N N . GLU A 1 105 ? -7.082 17.859 14.734 1 96 105 GLU A N 1
ATOM 833 C CA . GLU A 1 105 ? -8.375 17.531 15.336 1 96 105 GLU A CA 1
ATOM 834 C C . GLU A 1 105 ? -8.391 17.875 16.828 1 96 105 GLU A C 1
ATOM 836 O O . GLU A 1 105 ? -9.398 18.328 17.344 1 96 105 GLU A O 1
ATOM 841 N N . LYS A 1 106 ? -7.312 17.578 17.453 1 94.38 106 LYS A N 1
ATOM 842 C CA . LYS A 1 106 ? -7.195 17.906 18.875 1 94.38 106 LYS A CA 1
ATOM 843 C C . LYS A 1 106 ? -7.363 19.406 19.109 1 94.38 106 LYS A C 1
ATOM 845 O O . LYS A 1 106 ? -7.973 19.828 2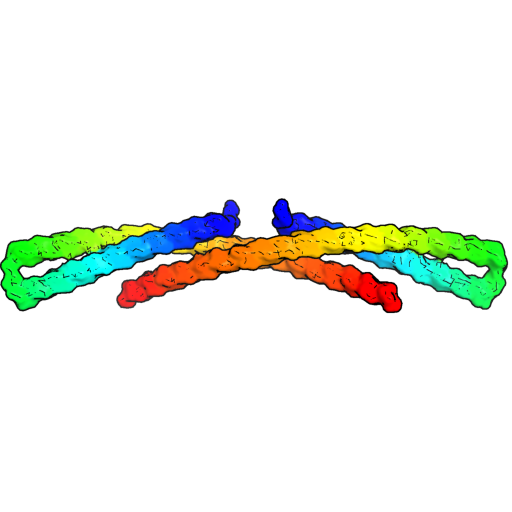0.094 1 94.38 106 LYS A O 1
ATOM 850 N N . LEU A 1 107 ? -6.836 20.156 18.188 1 92.25 107 LEU A N 1
ATOM 851 C CA . LEU A 1 107 ? -6.922 21.609 18.281 1 92.25 107 LEU A CA 1
ATOM 852 C C . LEU A 1 107 ? -8.367 22.078 18.141 1 92.25 107 LEU A C 1
ATOM 854 O O . LEU A 1 107 ? -8.812 22.969 18.875 1 92.25 107 LEU A O 1
ATOM 858 N N . PHE A 1 108 ? -9.125 21.516 17.25 1 90.81 108 PHE A N 1
ATOM 859 C CA . PHE A 1 108 ? -10.492 21.953 16.984 1 90.81 108 PHE A CA 1
ATOM 860 C C . PHE A 1 108 ? -11.453 21.406 18.016 1 90.81 108 PHE A C 1
ATOM 862 O O . PHE A 1 108 ? -12.523 21.969 18.25 1 90.81 108 PHE A O 1
ATOM 869 N N . GLU A 1 109 ? -11.188 20.234 18.594 1 85 109 GLU A N 1
ATOM 870 C CA . GLU A 1 109 ? -12.016 19.688 19.656 1 85 109 GLU A CA 1
ATOM 871 C C . GLU A 1 109 ? -11.875 20.516 20.938 1 85 109 GLU A C 1
ATOM 873 O O . GLU A 1 109 ? -12.844 20.719 21.672 1 85 109 GLU A O 1
ATOM 878 N N . SER A 1 110 ? -10.648 20.906 21.203 1 75.25 110 SER A N 1
ATOM 879 C CA . SER A 1 110 ? -10.391 21.703 22.406 1 75.25 110 SER A CA 1
ATOM 880 C C . SER A 1 110 ? -10.992 23.094 22.281 1 75.25 110 SER A C 1
ATOM 882 O O . SER A 1 110 ? -11.32 23.734 23.281 1 75.25 110 SER A O 1
ATOM 884 N N . SER A 1 111 ? -11.117 23.609 21.125 1 68.81 111 SER A N 1
ATOM 885 C CA . SER A 1 111 ? -11.656 24.953 20.953 1 68.81 111 SER A CA 1
ATOM 886 C C . SER A 1 111 ? -13.172 24.969 21.109 1 68.81 111 SER A C 1
ATOM 888 O O . SER A 1 111 ? -13.766 26.016 21.359 1 68.81 111 SER A O 1
ATOM 890 N N . GLU A 1 112 ? -13.961 23.938 20.906 1 57.78 112 GLU A N 1
ATOM 891 C CA . GLU A 1 112 ? -15.406 23.891 21.062 1 57.78 112 GLU A CA 1
ATOM 892 C C . GLU A 1 112 ? -15.797 23.781 22.531 1 57.78 112 GLU A C 1
ATOM 894 O O . GLU A 1 112 ? -16.969 23.953 22.891 1 57.78 112 GLU A O 1
ATOM 899 N N . VAL A 1 113 ? -14.828 23.672 23.484 1 49.53 113 VAL A N 1
ATOM 900 C CA . VAL A 1 113 ? -15.172 23.703 24.891 1 49.53 113 VAL A CA 1
ATOM 901 C C . VAL A 1 113 ? -14.805 25.047 25.5 1 49.53 113 VAL A C 1
ATOM 903 O O . VAL A 1 113 ? -13.773 25.641 25.156 1 49.53 113 VAL A O 1
ATOM 906 N N . MET B 1 1 ? -6.801 10.641 -9.227 1 80.88 1 MET B N 1
ATOM 907 C CA . MET B 1 1 ? -6.555 9.539 -8.297 1 80.88 1 MET B CA 1
ATOM 908 C C . MET B 1 1 ? -5.504 9.93 -7.262 1 80.88 1 MET B C 1
ATOM 910 O O . MET B 1 1 ? -4.5 10.562 -7.594 1 80.88 1 MET B O 1
ATOM 914 N N . ALA B 1 2 ? -5.883 9.688 -5.98 1 93.44 2 ALA B N 1
ATOM 915 C CA . ALA B 1 2 ? -4.969 10.023 -4.891 1 93.44 2 ALA B CA 1
ATOM 916 C C . ALA B 1 2 ? -3.68 9.219 -4.984 1 93.44 2 ALA B C 1
ATOM 918 O O . ALA B 1 2 ? -3.703 8.039 -5.355 1 93.44 2 ALA B O 1
ATOM 919 N N . THR B 1 3 ? -2.561 9.945 -4.766 1 96.06 3 THR B N 1
ATOM 920 C CA . THR B 1 3 ? -1.25 9.305 -4.703 1 96.06 3 THR B CA 1
ATOM 921 C C . THR B 1 3 ? -0.568 9.609 -3.369 1 96.06 3 THR B C 1
ATOM 923 O O . THR B 1 3 ? -0.988 10.508 -2.641 1 96.06 3 THR B O 1
ATOM 926 N N . VAL B 1 4 ? 0.515 8.781 -3.176 1 96.38 4 VAL B N 1
ATOM 927 C CA . VAL B 1 4 ? 1.285 9.039 -1.962 1 96.38 4 VAL B CA 1
ATOM 928 C C . VAL B 1 4 ? 1.979 10.391 -2.062 1 96.38 4 VAL B C 1
ATOM 930 O O . VAL B 1 4 ? 2.111 11.102 -1.064 1 96.38 4 VAL B O 1
ATOM 933 N N . ARG B 1 5 ? 2.254 10.781 -3.26 1 96.25 5 ARG B N 1
ATOM 934 C CA . ARG B 1 5 ? 2.828 12.102 -3.496 1 96.25 5 ARG B CA 1
ATOM 935 C C . ARG B 1 5 ? 1.85 13.203 -3.102 1 96.25 5 ARG B C 1
ATOM 937 O O . ARG B 1 5 ? 2.225 14.156 -2.42 1 96.25 5 ARG B O 1
ATOM 944 N N . ASN B 1 6 ? 0.625 13.062 -3.535 1 97.25 6 ASN B N 1
ATOM 945 C CA . ASN B 1 6 ? -0.417 14.016 -3.164 1 97.25 6 ASN B CA 1
ATOM 946 C C . ASN B 1 6 ? -0.628 14.055 -1.653 1 97.25 6 ASN B C 1
ATOM 948 O O . ASN B 1 6 ? -0.846 15.125 -1.081 1 97.25 6 ASN B O 1
ATOM 952 N N . LEU B 1 7 ? -0.578 12.891 -1.017 1 98.56 7 LEU B N 1
ATOM 953 C CA . LEU B 1 7 ? -0.737 12.789 0.43 1 98.56 7 LEU B CA 1
ATOM 954 C C . LEU B 1 7 ? 0.337 13.602 1.15 1 98.56 7 LEU B C 1
ATOM 956 O O . LEU B 1 7 ? 0.033 14.367 2.068 1 98.56 7 LEU B O 1
ATOM 960 N N . LYS B 1 8 ? 1.548 13.453 0.624 1 98.06 8 LYS B N 1
ATOM 961 C CA . LYS B 1 8 ? 2.678 14.164 1.218 1 98.06 8 LYS B CA 1
ATOM 962 C C . LYS B 1 8 ? 2.504 15.672 1.097 1 98.06 8 LYS B C 1
ATOM 964 O O . LYS B 1 8 ? 2.762 16.406 2.051 1 98.06 8 LYS B O 1
ATOM 969 N N . ILE B 1 9 ? 2.031 16.062 0.03 1 98.62 9 ILE B N 1
ATOM 970 C CA . ILE B 1 9 ? 1.844 17.484 -0.24 1 98.62 9 ILE B CA 1
ATOM 971 C C . ILE B 1 9 ? 0.762 18.047 0.681 1 98.62 9 ILE B C 1
ATOM 973 O O . ILE B 1 9 ? 0.941 19.109 1.284 1 98.62 9 ILE B O 1
ATOM 977 N N . LYS B 1 10 ? -0.269 17.359 0.752 1 98.69 10 LYS B N 1
ATOM 978 C CA . LYS B 1 10 ? -1.383 17.844 1.57 1 98.69 10 LYS B CA 1
ATOM 979 C C . LYS B 1 10 ? -1.027 17.797 3.055 1 98.69 10 LYS B C 1
ATOM 981 O O . LYS B 1 10 ? -1.461 18.672 3.822 1 98.69 10 LYS B O 1
ATOM 986 N N . THR B 1 11 ? -0.267 16.828 3.518 1 98.81 11 THR B N 1
ATOM 987 C CA . THR B 1 11 ? 0.235 16.781 4.887 1 98.81 11 THR B CA 1
ATOM 988 C C . THR B 1 11 ? 1.07 18.016 5.199 1 98.81 11 THR B C 1
ATOM 990 O O . THR B 1 11 ? 0.873 18.656 6.23 1 98.81 11 THR B O 1
ATOM 993 N N . SER B 1 12 ? 1.966 18.328 4.234 1 98.69 12 SER B N 1
ATOM 994 C CA . SER B 1 12 ? 2.828 19.5 4.402 1 98.69 12 SER B CA 1
ATOM 995 C C . SER B 1 12 ? 2.012 20.781 4.453 1 98.69 12 SER B C 1
ATOM 997 O O . SER B 1 12 ? 2.295 21.672 5.258 1 98.69 12 SER B O 1
ATOM 999 N N . THR B 1 13 ? 1.044 20.859 3.629 1 98.69 13 THR B N 1
ATOM 1000 C CA . THR B 1 13 ? 0.161 22.016 3.615 1 98.69 13 THR B CA 1
ATOM 1001 C C . THR B 1 13 ? -0.528 22.188 4.965 1 98.69 13 THR B C 1
ATOM 1003 O O . THR B 1 13 ? -0.524 23.281 5.535 1 98.69 13 THR B O 1
ATOM 1006 N N . CYS B 1 14 ? -1.095 21.141 5.527 1 98.56 14 CYS B N 1
ATOM 1007 C CA . CYS B 1 14 ? -1.759 21.172 6.824 1 98.56 14 CYS B CA 1
ATOM 1008 C C . CYS B 1 14 ? -0.787 21.594 7.922 1 98.56 14 CYS B C 1
ATOM 1010 O O . CYS B 1 14 ? -1.122 22.422 8.773 1 98.56 14 CYS B O 1
ATOM 1012 N N . LYS B 1 15 ? 0.401 21.062 7.816 1 98.31 15 LYS B N 1
ATOM 1013 C CA . LYS B 1 15 ? 1.435 21.375 8.797 1 98.31 15 LYS B CA 1
ATOM 1014 C C . LYS B 1 15 ? 1.782 22.859 8.766 1 98.31 15 LYS B C 1
ATOM 1016 O O . LYS B 1 15 ? 1.912 23.5 9.812 1 98.31 15 LYS B O 1
ATOM 1021 N N . ARG B 1 16 ? 1.887 23.375 7.559 1 98.69 16 ARG B N 1
ATOM 1022 C CA . ARG B 1 16 ? 2.225 24.781 7.379 1 98.69 16 ARG B CA 1
ATOM 1023 C C . ARG B 1 16 ? 1.134 25.688 7.949 1 98.69 16 ARG B C 1
ATOM 1025 O O . ARG B 1 16 ? 1.425 26.641 8.664 1 98.69 16 ARG B O 1
ATOM 1032 N N . ILE B 1 17 ? -0.086 25.422 7.699 1 98.81 17 ILE B N 1
ATOM 1033 C CA . ILE B 1 17 ? -1.198 26.25 8.156 1 98.81 17 ILE B CA 1
ATOM 1034 C C . ILE B 1 17 ? -1.348 26.109 9.672 1 98.81 17 ILE B C 1
ATOM 1036 O O . ILE B 1 17 ? -1.644 27.094 10.359 1 98.81 17 ILE B O 1
ATOM 1040 N N . LEU B 1 18 ? -1.115 24.953 10.18 1 98.56 18 LEU B N 1
ATOM 1041 C CA . LEU B 1 18 ? -1.149 24.719 11.617 1 98.56 18 LEU B CA 1
ATOM 1042 C C . LEU B 1 18 ? -0.114 25.594 12.328 1 98.56 18 LEU B C 1
ATOM 1044 O O . LEU B 1 18 ? -0.419 26.219 13.344 1 98.56 18 LEU B O 1
ATOM 1048 N N . LYS B 1 19 ? 1.062 25.625 11.766 1 98.5 19 LYS B N 1
ATOM 1049 C CA . LYS B 1 19 ? 2.119 26.469 12.328 1 98.5 19 LYS B CA 1
ATOM 1050 C C . LYS B 1 19 ? 1.729 27.938 12.297 1 98.5 19 LYS B C 1
ATOM 1052 O O . LYS B 1 19 ? 1.973 28.672 13.266 1 98.5 19 LYS B O 1
ATOM 1057 N N . GLU B 1 20 ? 1.168 28.344 11.18 1 98.5 20 GLU B N 1
ATOM 1058 C CA . GLU B 1 20 ? 0.674 29.703 11.062 1 98.5 20 GLU B CA 1
ATOM 1059 C C . GLU B 1 20 ? -0.35 30.016 12.148 1 98.5 20 GLU B C 1
ATOM 1061 O O . GLU B 1 20 ? -0.263 31.062 12.805 1 98.5 20 GLU B O 1
ATOM 1066 N N . LEU B 1 21 ? -1.26 29.094 12.375 1 98.19 21 LEU B N 1
ATOM 1067 C CA . LEU B 1 21 ? -2.307 29.297 13.367 1 98.19 21 LEU B CA 1
ATOM 1068 C C . LEU B 1 21 ? -1.713 29.406 14.766 1 98.19 21 LEU B C 1
ATOM 1070 O O . LEU B 1 21 ? -2.068 30.312 15.523 1 98.19 21 LEU B O 1
ATOM 1074 N N . HIS B 1 22 ? -0.796 28.594 15.062 1 97.56 22 HIS B N 1
ATOM 1075 C CA . HIS B 1 22 ? -0.142 28.641 16.359 1 97.56 22 HIS B CA 1
ATOM 1076 C C . HIS B 1 22 ? 0.566 29.969 16.562 1 97.56 22 HIS B C 1
ATOM 1078 O O . HIS B 1 22 ? 0.534 30.531 17.672 1 97.56 22 HIS B O 1
ATOM 1084 N N . SER B 1 23 ? 1.141 30.422 15.539 1 98.38 23 SER B N 1
ATOM 1085 C CA . SER B 1 23 ? 1.839 31.703 15.617 1 98.38 23 SER B CA 1
ATOM 1086 C C . SER B 1 23 ? 0.87 32.844 15.906 1 98.38 23 SER B C 1
ATOM 1088 O O . SER B 1 23 ? 1.13 33.688 16.766 1 98.38 23 SER B O 1
ATOM 1090 N N . TYR B 1 24 ? -0.229 32.844 15.211 1 98.31 24 TYR B N 1
ATOM 1091 C CA . TYR B 1 24 ? -1.231 33.906 15.422 1 98.31 24 TYR B CA 1
ATOM 1092 C C . TYR B 1 24 ? -1.817 33.812 16.828 1 98.31 24 TYR B C 1
ATOM 1094 O O . TYR B 1 24 ? -2.01 34.844 17.484 1 98.31 24 TYR B O 1
ATOM 1102 N N . GLU B 1 25 ? -2.041 32.656 17.281 1 97.44 25 GLU B N 1
ATOM 1103 C CA . GLU B 1 25 ? -2.596 32.438 18.609 1 97.44 25 GLU B CA 1
ATOM 1104 C C . GLU B 1 25 ? -1.618 32.906 19.688 1 97.44 25 GLU B C 1
ATOM 1106 O O . GLU B 1 25 ? -2.021 33.531 20.672 1 97.44 25 GLU B O 1
ATOM 1111 N N . LYS B 1 26 ? -0.376 32.594 19.438 1 98.06 26 LYS B N 1
ATOM 1112 C CA . LYS B 1 26 ? 0.653 33.031 20.359 1 98.06 26 LYS B CA 1
ATOM 1113 C C . LYS B 1 26 ? 0.721 34.562 20.422 1 98.06 26 LYS B C 1
ATOM 1115 O O . LYS B 1 26 ? 0.881 35.125 21.5 1 98.06 26 LYS B O 1
ATOM 1120 N N . GLU B 1 27 ? 0.601 35.188 19.281 1 98.44 27 GLU B N 1
ATOM 1121 C CA . GLU B 1 27 ? 0.587 36.656 19.234 1 98.44 27 GLU B CA 1
ATOM 1122 C C . GLU B 1 27 ? -0.612 37.219 19.984 1 98.44 27 GLU B C 1
ATOM 1124 O O . GLU B 1 27 ? -0.478 38.188 20.734 1 98.44 27 GLU B O 1
ATOM 1129 N N . VAL B 1 28 ? -1.738 36.594 19.797 1 98.38 28 VAL B N 1
ATOM 1130 C CA . VAL B 1 28 ? -2.949 37.031 20.484 1 98.38 28 VAL B CA 1
ATOM 1131 C C . VAL B 1 28 ? -2.76 36.875 22 1 98.38 28 VAL B C 1
ATOM 1133 O O . VAL B 1 28 ? -3.123 37.781 22.766 1 98.38 28 VAL B O 1
ATOM 1136 N N . GLU B 1 29 ? -2.182 35.875 22.391 1 98.25 29 GLU B N 1
ATOM 1137 C CA . GLU B 1 29 ? -1.93 35.625 23.812 1 98.25 29 GLU B CA 1
ATOM 1138 C C . GLU B 1 29 ? -1 36.719 24.391 1 98.25 29 GLU B C 1
ATOM 1140 O O . GLU B 1 29 ? -1.252 37.25 25.469 1 98.25 29 GLU B O 1
ATOM 1145 N N . ARG B 1 30 ? 0.047 37.031 23.703 1 98.5 30 ARG B N 1
ATOM 1146 C CA . ARG B 1 30 ? 1.02 38.031 24.125 1 98.5 30 ARG B CA 1
ATOM 1147 C C . ARG B 1 30 ? 0.37 39.406 24.25 1 98.5 30 ARG B C 1
ATOM 1149 O O . ARG B 1 30 ? 0.543 40.062 25.266 1 98.5 30 ARG B O 1
ATOM 1156 N N . GLU B 1 31 ? -0.417 39.75 23.203 1 98.5 31 GLU B N 1
ATOM 1157 C CA . GLU B 1 31 ? -1.049 41.094 23.203 1 98.5 31 GLU B CA 1
ATOM 1158 C C . GLU B 1 31 ? -2.168 41.156 24.25 1 98.5 31 GLU B C 1
ATOM 1160 O O . GLU B 1 31 ? -2.402 42.219 24.828 1 98.5 31 GLU B O 1
ATOM 1165 N N . ALA B 1 32 ? -2.791 40.062 24.469 1 98.5 32 ALA B N 1
ATOM 1166 C CA . ALA B 1 32 ? -3.828 40.031 25.5 1 98.5 32 ALA B CA 1
ATOM 1167 C C . ALA B 1 32 ? -3.23 40.188 26.891 1 98.5 32 ALA B C 1
ATOM 1169 O O . ALA B 1 32 ? -3.781 40.938 27.719 1 98.5 32 ALA B O 1
ATOM 1170 N N . ALA B 1 33 ? -2.125 39.594 27.125 1 98.62 33 ALA B N 1
ATOM 1171 C CA . ALA B 1 33 ? -1.439 39.719 28.406 1 98.62 33 ALA B CA 1
ATOM 1172 C C . ALA B 1 33 ? -0.967 41.156 28.625 1 98.62 33 ALA B C 1
ATOM 1174 O O . ALA B 1 33 ? -1.089 41.719 29.734 1 98.62 33 ALA B O 1
ATOM 1175 N N . LYS B 1 34 ? -0.417 41.75 27.609 1 98.31 34 LYS B N 1
ATOM 1176 C CA . LYS B 1 34 ? 0.026 43.156 27.656 1 98.31 34 LYS B CA 1
ATOM 1177 C C . LYS B 1 34 ? -1.138 44.094 27.984 1 98.31 34 LYS B C 1
ATOM 1179 O O . LYS B 1 34 ? -1.006 45 28.797 1 98.31 34 LYS B O 1
ATOM 1184 N N . THR B 1 35 ? -2.268 43.781 27.328 1 98.38 35 THR B N 1
ATOM 1185 C CA . THR B 1 35 ? -3.463 44.594 27.516 1 98.38 35 THR B CA 1
ATOM 1186 C C . THR B 1 35 ? -3.967 44.5 28.953 1 98.38 35 THR B C 1
ATOM 1188 O O . THR B 1 35 ? -4.312 45.5 29.578 1 98.38 35 THR B O 1
ATOM 1191 N N . ALA B 1 36 ? -3.924 43.375 29.453 1 98.12 36 ALA B N 1
ATOM 1192 C CA . ALA B 1 36 ? -4.355 43.156 30.828 1 98.12 36 ALA B CA 1
ATOM 1193 C C . ALA B 1 36 ? -3.43 43.844 31.812 1 98.12 36 ALA B C 1
ATOM 1195 O O . ALA B 1 36 ? -3.895 44.469 32.781 1 98.12 36 ALA B O 1
ATOM 1196 N N . ASP B 1 37 ? -2.166 43.719 31.594 1 98.38 37 ASP B N 1
ATOM 1197 C CA . ASP B 1 37 ? -1.171 44.375 32.438 1 98.38 37 ASP B CA 1
ATOM 1198 C C . ASP B 1 37 ? -1.349 45.875 32.438 1 98.38 37 ASP B C 1
ATOM 1200 O O . ASP B 1 37 ? -1.267 46.5 33.5 1 98.38 37 ASP B O 1
ATOM 1204 N N . MET B 1 38 ? -1.624 46.469 31.312 1 98.06 38 MET B N 1
ATOM 1205 C CA . MET B 1 38 ? -1.828 47.906 31.188 1 98.06 38 MET B CA 1
ATOM 1206 C C . MET B 1 38 ? -3.076 48.344 31.938 1 98.06 38 MET B C 1
ATOM 1208 O O . MET B 1 38 ? -3.082 49.406 32.594 1 98.06 38 MET B O 1
ATOM 1212 N N . LYS B 1 39 ? -4.008 47.531 31.891 1 97.1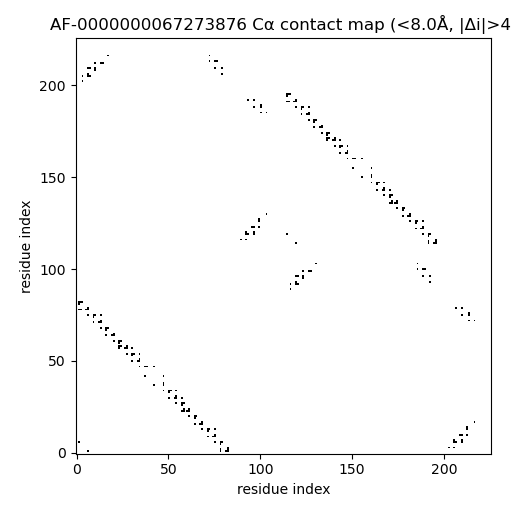2 39 LYS B N 1
ATOM 1213 C CA . LYS B 1 39 ? -5.254 47.812 32.594 1 97.12 39 LYS B CA 1
ATOM 1214 C C . LYS B 1 39 ? -5.051 47.781 34.094 1 97.12 39 LYS B C 1
ATOM 1216 O O . LYS B 1 39 ? -5.527 48.656 34.812 1 97.12 39 LYS B O 1
ATOM 1221 N N . GLU B 1 40 ? -4.383 46.844 34.594 1 97.31 40 GLU B N 1
ATOM 1222 C CA . GLU B 1 40 ? -4.129 46.688 36 1 97.31 40 GLU B CA 1
ATOM 1223 C C . GLU B 1 40 ? -3.283 47.812 36.594 1 97.31 40 GLU B C 1
ATOM 1225 O O . GLU B 1 40 ? -3.471 48.219 37.719 1 97.31 40 GLU B O 1
ATOM 1230 N N . LYS B 1 41 ? -2.473 48.344 35.781 1 97.12 41 LYS B N 1
ATOM 1231 C CA . LYS B 1 41 ? -1.548 49.406 36.219 1 97.12 41 LYS B CA 1
ATOM 1232 C C . LYS B 1 41 ? -2.156 50.781 36.031 1 97.12 41 LYS B C 1
ATOM 1234 O O . LYS B 1 41 ? -1.486 51.781 36.281 1 97.12 41 LYS B O 1
ATOM 1239 N N . GLY B 1 42 ? -3.381 50.812 35.594 1 96 42 GLY B N 1
ATOM 1240 C CA . GLY B 1 42 ? -4.066 52.062 35.438 1 96 42 GLY B CA 1
ATOM 1241 C C . GLY B 1 42 ? -3.451 52.938 34.344 1 96 42 GLY B C 1
ATOM 1242 O O . GLY B 1 42 ? -3.26 54.156 34.562 1 96 42 GLY B O 1
ATOM 1243 N N . ALA B 1 43 ? -3.143 52.312 33.219 1 94.25 43 ALA B N 1
ATOM 1244 C CA . ALA B 1 43 ? -2.529 53 32.094 1 94.25 43 ALA B CA 1
ATOM 1245 C C . ALA B 1 43 ? -3.451 54.125 31.578 1 94.25 43 ALA B C 1
ATOM 1247 O O . ALA B 1 43 ? -4.672 54.031 31.75 1 94.25 43 ALA B O 1
ATOM 1248 N N . ASP B 1 44 ? -2.912 55.094 30.984 1 96.56 44 ASP B N 1
ATOM 1249 C CA . ASP B 1 44 ? -3.641 56.188 30.344 1 96.56 44 ASP B CA 1
ATOM 1250 C C . ASP B 1 44 ? -4.688 55.656 29.375 1 96.56 44 ASP B C 1
ATOM 1252 O O . ASP B 1 44 ? -4.414 54.719 28.609 1 96.56 44 ASP B O 1
ATOM 1256 N N . PRO B 1 45 ? -5.855 56.219 29.422 1 96.81 45 PRO B N 1
ATOM 1257 C CA . PRO B 1 45 ? -6.949 55.719 28.578 1 96.81 45 PRO B CA 1
ATOM 1258 C C . PRO B 1 45 ? -6.598 55.688 27.094 1 96.81 45 PRO B C 1
ATOM 1260 O O . PRO B 1 45 ? -7.023 54.812 26.359 1 96.81 45 PRO B O 1
ATOM 1263 N N . TYR B 1 46 ? -5.898 56.625 26.688 1 97.06 46 TYR B N 1
ATOM 1264 C CA . TYR B 1 46 ? -5.504 56.688 25.281 1 97.06 46 TYR B CA 1
ATOM 1265 C C . TYR B 1 46 ? -4.562 55.531 24.938 1 97.06 46 TYR B C 1
ATOM 1267 O O . TYR B 1 46 ? -4.734 54.875 23.906 1 97.06 46 TYR B O 1
ATOM 1275 N N . ASP B 1 47 ? -3.57 55.281 25.75 1 97.75 47 ASP B N 1
ATOM 1276 C CA . ASP B 1 47 ? -2.613 54.219 25.547 1 97.75 47 ASP B CA 1
ATOM 1277 C C . ASP B 1 47 ? -3.312 52.844 25.562 1 97.75 47 ASP B C 1
ATOM 1279 O O . ASP B 1 47 ? -2.992 51.969 24.75 1 97.75 47 ASP B O 1
ATOM 1283 N N . LEU B 1 48 ? -4.23 52.719 26.453 1 97.88 48 LEU B N 1
ATOM 1284 C CA . LEU B 1 48 ? -4.977 51.469 26.562 1 97.88 48 LEU B CA 1
ATOM 1285 C C . LEU B 1 48 ? -5.809 51.219 25.297 1 97.88 48 LEU B C 1
ATOM 1287 O O . LEU B 1 48 ? -5.887 50.094 24.828 1 97.88 48 LEU B O 1
ATOM 1291 N N . LYS B 1 49 ? -6.43 52.281 24.844 1 97.75 49 LYS B N 1
ATOM 1292 C CA . LYS B 1 49 ? -7.211 52.156 23.609 1 97.75 49 LYS B CA 1
ATOM 1293 C C . LYS B 1 49 ? -6.332 51.719 22.453 1 97.75 49 LYS B C 1
ATOM 1295 O O . LYS B 1 49 ? -6.734 50.875 21.641 1 97.75 49 LYS B O 1
ATOM 1300 N N . GLN B 1 50 ? -5.086 52.25 22.359 1 98 50 GLN B N 1
ATOM 1301 C CA . GLN B 1 50 ? -4.145 51.875 21.312 1 98 50 GLN B CA 1
ATOM 1302 C C . GLN B 1 50 ? -3.779 50.406 21.422 1 98 50 GLN B C 1
ATOM 1304 O O . GLN B 1 50 ? -3.746 49.688 20.422 1 98 50 GLN B O 1
ATOM 1309 N N . GLN B 1 51 ? -3.588 49.938 22.656 1 98.5 51 GLN B N 1
ATOM 1310 C CA . GLN B 1 51 ? -3.229 48.531 22.891 1 98.5 51 GLN B CA 1
ATOM 1311 C C . GLN B 1 51 ? -4.391 47.625 22.547 1 98.5 51 GLN B C 1
ATOM 1313 O O . GLN B 1 51 ? -4.18 46.531 22.016 1 98.5 51 GLN B O 1
ATOM 1318 N N . GLU B 1 52 ? -5.539 48 22.812 1 98.25 52 GLU B N 1
ATOM 1319 C CA . GLU B 1 52 ? -6.723 47.219 22.469 1 98.25 52 GLU B CA 1
ATOM 1320 C C . GLU B 1 52 ? -6.875 47.062 20.969 1 98.25 52 GLU B C 1
ATOM 1322 O O . GLU B 1 52 ? -7.305 46 20.484 1 98.25 52 GLU B O 1
ATOM 1327 N N . ASN B 1 53 ? -6.539 48.125 20.203 1 98.31 53 ASN B N 1
ATOM 1328 C CA . ASN B 1 53 ? -6.535 48.031 18.75 1 98.31 53 ASN B CA 1
ATOM 1329 C C . ASN B 1 53 ? -5.496 47.031 18.25 1 98.31 53 ASN B C 1
ATOM 1331 O O . ASN B 1 53 ? -5.762 46.281 17.312 1 98.31 53 ASN B O 1
ATOM 1335 N N . VAL B 1 54 ? -4.34 47 18.906 1 98.25 54 VAL B N 1
ATOM 1336 C CA . VAL B 1 54 ? -3.287 46.062 18.531 1 98.25 54 VAL B CA 1
ATOM 1337 C C . VAL B 1 54 ? -3.77 44.625 18.766 1 98.25 54 VAL B C 1
ATOM 1339 O O . VAL B 1 54 ? -3.572 43.75 17.922 1 98.25 54 VAL B O 1
ATOM 1342 N N . LEU B 1 55 ? -4.445 44.406 19.859 1 98.5 55 LEU B N 1
ATOM 1343 C CA . LEU B 1 55 ? -4.984 43.094 20.188 1 98.5 55 LEU B CA 1
ATOM 1344 C C . LEU B 1 55 ? -6.043 42.656 19.172 1 98.5 55 LEU B C 1
ATOM 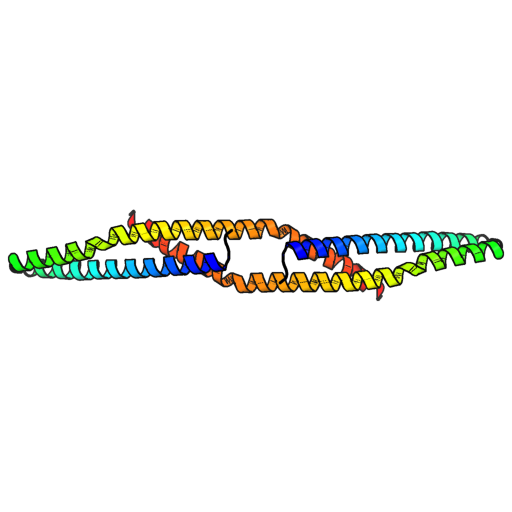1346 O O . LEU B 1 55 ? -6.047 41.531 18.688 1 98.5 55 LEU B O 1
ATOM 1350 N N . ALA B 1 56 ? -6.918 43.594 18.891 1 98.25 56 ALA B N 1
ATOM 1351 C CA . ALA B 1 56 ? -7.973 43.312 17.922 1 98.25 56 ALA B CA 1
ATOM 1352 C C . ALA B 1 56 ? -7.387 42.938 16.562 1 98.25 56 ALA B C 1
ATOM 1354 O O . ALA B 1 56 ? -7.867 42 15.898 1 98.25 56 ALA B O 1
ATOM 1355 N N . GLU B 1 57 ? -6.332 43.688 16.141 1 98.12 57 GLU B N 1
ATOM 1356 C CA . GLU B 1 57 ? -5.652 43.375 14.891 1 98.12 57 GLU B CA 1
ATOM 1357 C C . GLU B 1 57 ? -5.004 42 14.914 1 98.12 57 GLU B C 1
ATOM 1359 O O . GLU B 1 57 ? -5.027 41.281 13.914 1 98.12 57 GLU B O 1
ATOM 1364 N N . SER B 1 58 ? -4.465 41.656 16.047 1 98.06 58 SER B N 1
ATOM 1365 C CA . SER B 1 58 ? -3.828 40.344 16.188 1 98.06 58 SER B CA 1
ATOM 1366 C C . SER B 1 58 ? -4.848 39.219 16.078 1 98.06 58 SER B C 1
ATOM 1368 O O . SER B 1 58 ? -4.539 38.156 15.562 1 98.06 58 SER B O 1
ATOM 1370 N N . ARG B 1 59 ? -6.059 39.406 16.516 1 98.38 59 ARG B N 1
ATOM 1371 C CA . ARG B 1 59 ? -7.113 38.406 16.516 1 98.38 59 ARG B CA 1
ATOM 1372 C C . ARG B 1 59 ? -7.719 38.219 15.133 1 98.38 59 ARG B C 1
ATOM 1374 O O . ARG B 1 59 ? -8.367 37.219 14.852 1 98.38 59 ARG B O 1
ATOM 1381 N N . MET B 1 60 ? -7.441 39.188 14.242 1 97.56 60 MET B N 1
ATOM 1382 C CA . MET B 1 60 ? -8.164 39.281 12.977 1 97.56 60 MET B CA 1
ATOM 1383 C C . MET B 1 60 ? -7.824 38.125 12.062 1 97.56 60 MET B C 1
ATOM 1385 O O . MET B 1 60 ? -8.648 37.688 11.258 1 97.56 60 MET B O 1
ATOM 1389 N N . MET B 1 61 ? -6.68 37.469 12.203 1 96.94 61 MET B N 1
ATOM 1390 C CA . MET B 1 61 ? -6.258 36.469 11.234 1 96.94 61 MET B CA 1
ATOM 1391 C C . MET B 1 61 ? -6.582 35.062 11.727 1 96.94 61 MET B C 1
ATOM 1393 O O . MET B 1 61 ? -6.555 34.125 10.945 1 96.94 61 MET B O 1
ATOM 1397 N N . VAL B 1 62 ? -6.879 34.938 12.953 1 97.88 62 VAL B N 1
ATOM 1398 C CA . VAL B 1 62 ? -7.055 33.625 13.578 1 97.88 62 VAL B CA 1
ATOM 1399 C C . VAL B 1 62 ? -8.242 32.906 12.945 1 97.88 62 VAL B C 1
ATOM 1401 O O . VAL B 1 62 ? -8.117 31.766 12.5 1 97.88 62 VAL B O 1
ATOM 1404 N N . PRO B 1 63 ? -9.422 33.531 12.852 1 97.62 63 PRO B N 1
ATOM 1405 C CA . PRO B 1 63 ? -10.578 32.844 12.289 1 97.62 63 PRO B CA 1
ATOM 1406 C C . PRO B 1 63 ? -10.344 32.406 10.844 1 97.62 63 PRO B C 1
ATOM 1408 O O . PRO B 1 63 ? -10.719 31.281 10.469 1 97.62 63 PRO B O 1
ATOM 1411 N N . ASP B 1 64 ? -9.742 33.219 10.031 1 97.75 64 ASP B N 1
ATOM 1412 C CA . ASP B 1 64 ? -9.453 32.875 8.641 1 97.75 64 ASP B CA 1
ATOM 1413 C C . ASP B 1 64 ? -8.484 31.719 8.562 1 97.75 64 ASP B C 1
ATOM 1415 O O . ASP B 1 64 ? -8.68 30.797 7.758 1 97.75 64 ASP B O 1
ATOM 1419 N N . CYS B 1 65 ? -7.484 31.75 9.375 1 98.06 65 CYS B N 1
ATOM 1420 C CA . CYS B 1 65 ? -6.488 30.688 9.383 1 98.06 65 CYS B CA 1
ATOM 1421 C C . CYS B 1 65 ? -7.109 29.359 9.82 1 98.06 65 CYS B C 1
ATOM 1423 O O . CYS B 1 65 ? -6.816 28.312 9.242 1 98.06 65 CYS B O 1
ATOM 1425 N N . ARG B 1 66 ? -7.969 29.422 10.789 1 97.44 66 ARG B N 1
ATOM 1426 C CA . ARG B 1 66 ? -8.672 28.234 11.25 1 97.44 66 ARG B CA 1
ATOM 1427 C C . ARG B 1 66 ? -9.523 27.625 10.141 1 97.44 66 ARG B C 1
ATOM 1429 O O . ARG B 1 66 ? -9.531 26.422 9.938 1 97.44 66 ARG B O 1
ATOM 1436 N N . LYS B 1 67 ? -10.18 28.531 9.438 1 97.88 67 LYS B N 1
ATOM 1437 C CA . LYS B 1 67 ? -11.023 28.078 8.336 1 97.88 67 LYS B CA 1
ATOM 1438 C C . LYS B 1 67 ? -10.188 27.406 7.242 1 97.88 67 LYS B C 1
ATOM 1440 O O . LYS B 1 67 ? -10.57 26.375 6.711 1 97.88 67 LYS B O 1
ATOM 1445 N N . ARG B 1 68 ? -9.062 28.047 6.879 1 98.62 68 ARG B N 1
ATOM 1446 C CA . ARG B 1 68 ? -8.148 27.469 5.895 1 98.62 68 ARG B CA 1
ATOM 1447 C C . ARG B 1 68 ? -7.641 26.109 6.359 1 98.62 68 ARG B C 1
ATOM 1449 O O . ARG B 1 68 ? -7.543 25.172 5.562 1 98.62 68 ARG B O 1
ATOM 1456 N N . LEU B 1 69 ? -7.359 25.953 7.652 1 98.69 69 LEU B N 1
ATOM 1457 C CA . LEU B 1 69 ? -6.848 24.703 8.211 1 98.69 69 LEU B CA 1
ATOM 1458 C C . LEU B 1 69 ? -7.91 23.609 8.156 1 98.69 69 LEU B C 1
ATOM 1460 O O . LEU B 1 69 ? -7.602 22.453 7.871 1 98.69 69 LEU B O 1
ATOM 1464 N N . GLU B 1 70 ? -9.109 24.031 8.445 1 97.81 70 GLU B N 1
ATOM 1465 C CA . GLU B 1 70 ? -10.211 23.078 8.359 1 97.81 70 GLU B CA 1
ATOM 1466 C C . GLU B 1 70 ? -10.336 22.5 6.949 1 97.81 70 GLU B C 1
ATOM 1468 O O . GLU B 1 70 ? -10.531 21.297 6.777 1 97.81 70 GLU B O 1
ATOM 1473 N N . GLY B 1 71 ? -10.297 23.422 5.965 1 98.38 71 GLY B N 1
ATOM 1474 C CA . GLY B 1 71 ? -10.352 22.953 4.586 1 98.38 71 GLY B CA 1
ATOM 1475 C C . GLY B 1 71 ? -9.211 22.031 4.219 1 98.38 71 GLY B C 1
ATOM 1476 O O . GLY B 1 71 ? -9.422 21 3.574 1 98.38 71 GLY B O 1
ATOM 1477 N N . ALA B 1 72 ? -8.031 22.375 4.629 1 98.62 72 ALA B N 1
ATOM 1478 C CA . ALA B 1 72 ? -6.852 21.562 4.355 1 98.62 72 ALA B CA 1
ATOM 1479 C C . ALA B 1 72 ? -6.965 20.188 5.027 1 98.62 72 ALA B C 1
ATOM 1481 O O . ALA B 1 72 ? -6.57 19.172 4.453 1 98.62 72 ALA B O 1
ATOM 1482 N N . LEU B 1 73 ? -7.484 20.188 6.238 1 98.62 73 LEU B N 1
ATOM 1483 C CA . LEU B 1 73 ? -7.691 18.938 6.973 1 98.62 73 LEU B CA 1
ATOM 1484 C C . LEU B 1 73 ? -8.641 18.016 6.223 1 98.62 73 LEU B C 1
ATOM 1486 O O . LEU B 1 73 ? -8.383 16.812 6.09 1 98.62 73 LEU B O 1
ATOM 1490 N N . GLU B 1 74 ? -9.695 18.609 5.773 1 98.31 74 GLU B N 1
ATOM 1491 C CA . GLU B 1 74 ? -10.672 17.812 5.027 1 98.31 74 GLU B CA 1
ATOM 1492 C C . GLU B 1 74 ? -10.047 17.203 3.777 1 98.31 74 GLU B C 1
ATOM 1494 O O . GLU B 1 74 ? -10.266 16.016 3.479 1 98.31 74 GLU B O 1
ATOM 1499 N N . ASP B 1 75 ? -9.273 17.969 3.086 1 98.38 75 ASP B N 1
ATOM 1500 C CA . ASP B 1 75 ? -8.586 17.484 1.89 1 98.38 75 ASP B CA 1
ATOM 1501 C C . ASP B 1 75 ? -7.625 16.359 2.227 1 98.38 75 ASP B C 1
ATOM 1503 O O . ASP B 1 75 ? -7.566 15.352 1.512 1 98.38 75 ASP B O 1
ATOM 1507 N N . LEU B 1 76 ? -6.906 16.531 3.283 1 98.75 76 LEU B N 1
ATOM 1508 C CA . LEU B 1 76 ? -5.93 15.531 3.709 1 98.75 76 LEU B CA 1
ATOM 1509 C C . LEU B 1 76 ? -6.617 14.227 4.094 1 98.75 76 LEU B C 1
ATOM 1511 O O . LEU B 1 76 ? -6.207 13.148 3.658 1 98.75 76 LEU B O 1
ATOM 1515 N N . LYS B 1 77 ? -7.688 14.352 4.863 1 98.56 77 LYS B N 1
ATOM 1516 C CA . LYS B 1 77 ? -8.445 13.18 5.281 1 98.56 77 LYS B CA 1
ATOM 1517 C C . LYS B 1 77 ? -9.008 12.43 4.078 1 98.56 77 LYS B C 1
ATOM 1519 O O . LYS B 1 77 ? -8.961 11.203 4.023 1 98.56 77 LYS B O 1
ATOM 1524 N N . GLY B 1 78 ? -9.562 13.227 3.174 1 98.5 78 GLY B N 1
ATOM 1525 C CA . GLY B 1 78 ? -10.102 12.609 1.974 1 98.5 78 GLY B CA 1
ATOM 1526 C C . GLY B 1 78 ? -9.062 11.836 1.186 1 98.5 78 GLY B C 1
ATOM 1527 O O . GLY B 1 78 ? -9.328 10.719 0.731 1 98.5 78 GLY B O 1
ATOM 1528 N N . THR B 1 79 ? -7.918 12.391 1.039 1 98.56 79 THR B N 1
ATOM 1529 C CA . THR B 1 79 ? -6.832 11.742 0.316 1 98.56 79 THR B CA 1
ATOM 1530 C C . THR B 1 79 ? -6.383 10.477 1.043 1 98.56 79 THR B C 1
ATOM 1532 O O . THR B 1 79 ? -6.172 9.438 0.418 1 98.56 79 THR B O 1
ATOM 1535 N N . LEU B 1 80 ? -6.262 10.531 2.332 1 98.56 80 LEU B N 1
ATOM 1536 C CA . LEU B 1 80 ? -5.828 9.391 3.131 1 98.56 80 LEU B CA 1
ATOM 1537 C C . LEU B 1 80 ? -6.812 8.234 3.002 1 98.56 80 LEU B C 1
ATOM 1539 O O . LEU B 1 80 ? -6.41 7.09 2.781 1 98.56 80 LEU B O 1
ATOM 1543 N N . VAL B 1 81 ? -8.086 8.578 3.148 1 97.88 81 VAL B N 1
ATOM 1544 C CA . VAL B 1 81 ? -9.125 7.559 3.074 1 97.88 81 VAL B CA 1
ATOM 1545 C C . VAL B 1 81 ? -9.094 6.887 1.702 1 97.88 81 VAL B C 1
ATOM 1547 O O . VAL B 1 81 ? -9.18 5.66 1.604 1 97.88 81 VAL B O 1
ATOM 1550 N N . GLU B 1 82 ? -8.984 7.629 0.69 1 97.75 82 GLU B N 1
ATOM 1551 C CA . GLU B 1 82 ? -8.938 7.082 -0.662 1 97.75 82 GLU B CA 1
ATOM 1552 C C . GLU B 1 82 ? -7.762 6.121 -0.827 1 97.75 82 GLU B C 1
ATOM 1554 O O . GLU B 1 82 ? -7.91 5.043 -1.407 1 97.75 82 GLU B O 1
ATOM 1559 N N . LEU B 1 83 ? -6.617 6.492 -0.36 1 97.25 83 LEU B N 1
ATOM 1560 C CA . LEU B 1 83 ? -5.418 5.672 -0.488 1 97.25 83 LEU B CA 1
ATOM 1561 C C . LEU B 1 83 ? -5.551 4.387 0.319 1 97.25 83 LEU B C 1
ATOM 1563 O O . LEU B 1 83 ? -5.152 3.314 -0.143 1 97.25 83 LEU B O 1
ATOM 1567 N N . GLU B 1 84 ? -6.113 4.477 1.495 1 96.25 84 GLU B N 1
ATOM 1568 C CA . GLU B 1 84 ? -6.297 3.303 2.344 1 96.25 84 GLU B CA 1
ATOM 1569 C C . GLU B 1 84 ? -7.289 2.324 1.722 1 96.25 84 GLU B C 1
ATOM 1571 O O . GLU B 1 84 ? -7.098 1.107 1.797 1 96.25 84 GLU B O 1
ATOM 1576 N N . GLU B 1 85 ? -8.344 2.842 1.167 1 96.62 85 GLU B N 1
ATOM 1577 C CA . GLU B 1 85 ? -9.312 1.995 0.479 1 96.62 85 GLU B CA 1
ATOM 1578 C C . GLU B 1 85 ? -8.68 1.276 -0.706 1 96.62 85 GLU B C 1
ATOM 1580 O O . GLU B 1 85 ? -8.969 0.106 -0.959 1 96.62 85 GLU B O 1
ATOM 1585 N N . THR B 1 86 ? -7.875 1.993 -1.409 1 94.5 86 THR B N 1
ATOM 1586 C CA . THR B 1 86 ? -7.176 1.391 -2.539 1 94.5 86 THR B CA 1
ATOM 1587 C C . THR B 1 86 ? -6.285 0.242 -2.072 1 94.5 86 THR B C 1
ATOM 1589 O O . THR B 1 86 ? -6.273 -0.828 -2.684 1 94.5 86 THR B O 1
ATOM 1592 N N . GLU B 1 87 ? -5.582 0.426 -1.032 1 92.56 87 GLU B N 1
ATOM 1593 C CA . GLU B 1 87 ? -4.711 -0.605 -0.48 1 92.56 87 GLU B CA 1
ATOM 1594 C C . GLU B 1 87 ? -5.508 -1.825 -0.033 1 92.56 87 GLU B C 1
ATOM 1596 O O . GLU B 1 87 ? -5.086 -2.963 -0.243 1 92.56 87 GLU B O 1
ATOM 1601 N N . GLU B 1 88 ? -6.613 -1.556 0.61 1 93.62 88 GLU B N 1
ATOM 1602 C CA . GLU B 1 88 ? -7.469 -2.643 1.075 1 93.62 88 GLU B CA 1
ATOM 1603 C C . GLU B 1 88 ? -7.988 -3.475 -0.094 1 93.62 88 GLU B C 1
ATOM 1605 O O . GLU B 1 88 ? -8.039 -4.703 -0.014 1 93.62 88 GLU B O 1
ATOM 1610 N N . LYS B 1 89 ? -8.32 -2.852 -1.159 1 94.94 89 LYS B N 1
ATOM 1611 C CA . LYS B 1 89 ? -8.867 -3.525 -2.332 1 94.94 89 LYS B CA 1
ATOM 1612 C C . LYS B 1 89 ? -7.801 -4.371 -3.025 1 94.94 89 LYS B C 1
ATOM 1614 O O . LYS B 1 89 ? -8.125 -5.359 -3.691 1 94.94 89 LYS B O 1
ATOM 1619 N N . GLN B 1 90 ? -6.609 -3.912 -2.799 1 95.44 90 GLN B N 1
ATOM 1620 C CA . GLN B 1 90 ? -5.52 -4.613 -3.465 1 95.44 90 GLN B CA 1
ATOM 1621 C C . GLN B 1 90 ? -5.016 -5.777 -2.615 1 95.44 90 GLN B C 1
ATOM 1623 O O . GLN B 1 90 ? -4.305 -6.656 -3.111 1 95.44 90 GLN B O 1
ATOM 1628 N N . GLY B 1 91 ? -5.414 -5.859 -1.359 1 93.81 91 GLY B N 1
ATOM 1629 C CA . GLY B 1 91 ? -4.957 -6.855 -0.401 1 93.81 91 GLY B CA 1
ATOM 1630 C C . GLY B 1 91 ? -5.109 -8.281 -0.902 1 93.81 91 GLY B C 1
ATOM 1631 O O . GLY B 1 91 ? -4.168 -9.07 -0.834 1 93.81 91 GLY B O 1
ATOM 1632 N N . PRO B 1 92 ? -6.227 -8.578 -1.408 1 96.81 92 PRO B N 1
ATOM 1633 C CA . PRO B 1 92 ? -6.469 -9.953 -1.859 1 96.81 92 PRO B CA 1
ATOM 1634 C C . PRO B 1 92 ? -5.508 -10.391 -2.963 1 96.81 92 PRO B C 1
ATOM 1636 O O . PRO B 1 92 ? -5.16 -11.57 -3.055 1 96.81 92 PRO B O 1
ATOM 1639 N N . GLU B 1 93 ? -5.102 -9.469 -3.822 1 97.69 93 GLU B N 1
ATOM 1640 C CA . GLU B 1 93 ? -4.156 -9.812 -4.883 1 97.69 93 GLU B CA 1
ATOM 1641 C C . GLU B 1 93 ? -2.816 -10.25 -4.309 1 97.69 93 GLU B C 1
ATOM 1643 O O . GLU B 1 93 ? -2.191 -11.188 -4.82 1 97.69 93 GLU B O 1
ATOM 1648 N N . PHE B 1 94 ? -2.406 -9.641 -3.332 1 97.81 94 PHE B N 1
ATOM 1649 C CA . PHE B 1 94 ? -1.164 -10.008 -2.664 1 97.81 94 PHE B CA 1
ATOM 1650 C C . PHE B 1 94 ? -1.295 -11.375 -1.996 1 97.81 94 PHE B C 1
ATOM 1652 O O . PHE B 1 94 ? -0.387 -12.203 -2.082 1 97.81 94 PHE B O 1
ATOM 1659 N N . GLU B 1 95 ? -2.377 -11.539 -1.343 1 97.88 95 GLU B N 1
ATOM 1660 C CA . GLU B 1 95 ? -2.613 -12.812 -0.673 1 97.88 95 GLU B CA 1
ATOM 1661 C C . GLU B 1 95 ? -2.619 -13.969 -1.671 1 97.88 95 GLU B C 1
ATOM 1663 O O . GLU B 1 95 ? -2.043 -15.031 -1.407 1 97.88 95 GLU B O 1
ATOM 1668 N N . GLU B 1 96 ? -3.268 -13.727 -2.756 1 98.06 96 GLU B N 1
ATOM 1669 C CA . GLU B 1 96 ? -3.311 -14.766 -3.781 1 98.06 96 GLU B CA 1
ATOM 1670 C C . GLU B 1 96 ? -1.912 -15.078 -4.305 1 98.06 96 GLU B C 1
ATOM 1672 O O . GLU B 1 96 ? -1.562 -16.25 -4.488 1 98.06 96 GLU B O 1
ATOM 1677 N N . ALA B 1 97 ? -1.144 -14.078 -4.531 1 98.56 97 ALA B N 1
ATOM 1678 C CA . ALA B 1 97 ? 0.232 -14.273 -4.98 1 98.56 97 ALA B CA 1
ATOM 1679 C C . ALA B 1 97 ? 1.026 -15.102 -3.979 1 98.56 97 ALA B C 1
ATOM 1681 O O . ALA B 1 97 ? 1.713 -16.047 -4.359 1 98.56 97 ALA B O 1
ATOM 1682 N N . ARG B 1 98 ? 0.917 -14.812 -2.713 1 98.44 98 ARG B N 1
ATOM 1683 C CA . ARG B 1 98 ? 1.639 -15.539 -1.674 1 98.44 98 ARG B CA 1
ATOM 1684 C C . ARG B 1 98 ? 1.209 -17 -1.628 1 98.44 98 ARG B C 1
ATOM 1686 O O . ARG B 1 98 ? 2.039 -17.891 -1.427 1 98.44 98 ARG B O 1
ATOM 1693 N N . ASN B 1 99 ? -0.055 -17.188 -1.821 1 98.25 99 ASN B N 1
ATOM 1694 C CA . ASN B 1 99 ? -0.571 -18.547 -1.8 1 98.25 99 ASN B CA 1
ATOM 1695 C C . ASN B 1 99 ? -0.007 -19.375 -2.949 1 98.25 99 ASN B C 1
ATOM 1697 O O . ASN B 1 99 ? 0.393 -20.531 -2.752 1 98.25 99 ASN B O 1
ATOM 1701 N N . ILE B 1 100 ? 0.005 -18.766 -4.102 1 98.44 100 ILE B N 1
ATOM 1702 C CA . ILE B 1 100 ? 0.503 -19.484 -5.266 1 98.44 100 ILE B CA 1
ATOM 1703 C C . ILE B 1 100 ? 1.999 -19.75 -5.109 1 98.44 100 ILE B C 1
ATOM 1705 O O . ILE B 1 100 ? 2.488 -20.828 -5.457 1 98.44 100 ILE B O 1
ATOM 1709 N N . ILE B 1 101 ? 2.715 -18.828 -4.582 1 98.44 101 ILE B N 1
ATOM 1710 C CA . ILE B 1 101 ? 4.141 -19 -4.32 1 98.44 101 ILE B CA 1
ATOM 1711 C C . ILE B 1 101 ? 4.348 -20.172 -3.367 1 98.44 101 ILE B C 1
ATOM 1713 O O . ILE B 1 101 ? 5.176 -21.062 -3.621 1 98.44 101 ILE B O 1
ATOM 1717 N N . ALA B 1 102 ? 3.559 -20.234 -2.359 1 97.44 102 ALA B N 1
ATOM 1718 C CA . ALA B 1 102 ? 3.656 -21.312 -1.376 1 97.44 102 ALA B CA 1
ATOM 1719 C C . ALA B 1 102 ? 3.354 -22.672 -2.012 1 97.44 102 ALA B C 1
ATOM 1721 O O . ALA B 1 102 ? 4.055 -23.656 -1.754 1 97.44 102 ALA B O 1
ATOM 1722 N N . ASP B 1 103 ? 2.336 -22.672 -2.816 1 96.56 103 ASP B N 1
ATOM 1723 C CA . ASP B 1 103 ? 1.944 -23.922 -3.482 1 96.56 103 ASP B CA 1
ATOM 1724 C C . ASP B 1 103 ? 3.059 -24.422 -4.395 1 96.56 103 ASP B C 1
ATOM 1726 O O . ASP B 1 103 ? 3.371 -25.625 -4.391 1 96.56 103 ASP B O 1
ATOM 1730 N N . VAL B 1 104 ? 3.631 -23.578 -5.113 1 97.44 104 VAL B N 1
ATOM 1731 C CA . VAL B 1 104 ? 4.66 -23.953 -6.074 1 97.44 104 VAL B CA 1
ATOM 1732 C C . VAL B 1 104 ? 5.93 -24.375 -5.336 1 97.44 104 VAL B C 1
ATOM 1734 O O . VAL B 1 104 ? 6.578 -25.359 -5.699 1 97.44 104 VAL B O 1
ATOM 1737 N N . GLU B 1 105 ? 6.273 -23.688 -4.324 1 95.94 105 GLU B N 1
ATOM 1738 C CA . GLU B 1 105 ? 7.465 -24.016 -3.553 1 95.94 105 GLU B CA 1
ATOM 1739 C C . GLU B 1 105 ? 7.336 -25.375 -2.895 1 95.94 105 GLU B C 1
ATOM 1741 O O . GLU B 1 105 ? 8.305 -26.141 -2.816 1 95.94 105 GLU B O 1
ATOM 1746 N N . LYS B 1 106 ? 6.184 -25.625 -2.41 1 94.38 106 LYS B N 1
ATOM 1747 C CA . LYS B 1 106 ? 5.93 -26.938 -1.807 1 94.38 106 LYS B CA 1
ATOM 1748 C C . LYS B 1 106 ? 6.156 -28.062 -2.812 1 94.38 106 LYS B C 1
ATOM 1750 O O . LYS B 1 106 ? 6.672 -29.125 -2.459 1 94.38 106 LYS B O 1
ATOM 1755 N N . LEU B 1 107 ? 5.781 -27.797 -4.004 1 92.25 107 LEU B N 1
ATOM 1756 C CA . LEU B 1 107 ? 5.941 -28.781 -5.059 1 92.25 107 LEU B CA 1
ATOM 1757 C C . LEU B 1 107 ? 7.414 -29.031 -5.348 1 92.25 107 LEU B C 1
ATOM 1759 O O . LEU B 1 107 ? 7.824 -30.188 -5.547 1 92.25 107 LEU B O 1
ATOM 1763 N N . PHE B 1 108 ? 8.242 -28.031 -5.371 1 90.88 108 PHE B N 1
ATOM 1764 C CA . PHE B 1 108 ? 9.648 -28.156 -5.723 1 90.88 108 PHE B CA 1
ATOM 1765 C C . PHE B 1 108 ? 10.461 -28.672 -4.535 1 90.88 108 PHE B C 1
ATOM 1767 O O . PHE B 1 108 ? 11.523 -29.266 -4.711 1 90.88 108 PHE B O 1
ATOM 1774 N N . GLU B 1 109 ? 10.07 -28.375 -3.312 1 85.06 109 GLU B N 1
ATOM 1775 C CA . GLU B 1 109 ? 10.742 -28.906 -2.133 1 85.06 109 GLU B CA 1
ATOM 1776 C C . GLU B 1 109 ? 10.5 -30.406 -1.994 1 85.06 109 GLU B C 1
ATOM 1778 O O . GLU B 1 109 ? 11.398 -31.156 -1.599 1 85.06 109 GLU B O 1
ATOM 1783 N N . SER B 1 110 ? 9.281 -30.797 -2.275 1 75.44 110 SER B N 1
ATOM 1784 C CA . SER B 1 110 ? 8.93 -32.219 -2.18 1 75.44 110 SER B CA 1
ATOM 1785 C C . SER B 1 110 ? 9.625 -33.031 -3.268 1 75.44 110 SER B C 1
ATOM 1787 O O . SER B 1 110 ? 9.875 -34.219 -3.092 1 75.44 110 SER B O 1
ATOM 1789 N N . SER B 1 111 ? 9.883 -32.469 -4.355 1 68.69 111 SER B N 1
ATOM 1790 C CA . SER B 1 111 ? 10.516 -33.188 -5.445 1 68.69 111 SER B CA 1
ATOM 1791 C C . SER B 1 111 ? 12 -33.406 -5.18 1 68.69 111 SER B C 1
ATOM 1793 O O . SER B 1 111 ? 12.625 -34.281 -5.785 1 68.69 111 SER B O 1
ATOM 1795 N N . GLU B 1 112 ? 12.734 -32.625 -4.414 1 57.56 112 GLU B N 1
ATOM 1796 C CA . GLU B 1 112 ? 14.156 -32.812 -4.113 1 57.56 112 GLU B CA 1
ATOM 1797 C C . GLU B 1 112 ? 14.367 -33.906 -3.066 1 57.56 112 GLU B C 1
ATOM 1799 O O . GLU B 1 112 ? 15.492 -34.375 -2.885 1 57.56 112 GLU B O 1
ATOM 1804 N N . VAL B 1 113 ? 13.328 -34.469 -2.441 1 49.75 113 VAL B N 1
ATOM 1805 C CA . VAL B 1 113 ? 13.523 -35.594 -1.531 1 49.75 113 VAL B CA 1
ATOM 1806 C C . VAL B 1 113 ? 13.188 -36.906 -2.246 1 49.75 113 VAL B C 1
ATOM 1808 O O . VAL B 1 113 ? 12.234 -36.969 -3.027 1 49.75 113 VAL B O 1
#

Sequence (226 aa):
MATVRNLKIKTSTCKRILKELHSYEKEVEREAAKTADMKEKGADPYDLKQQENVLAESRMMVPDCRKRLEGALEDLKGTLVELEETEEKQGPEFEEARNIIADVEKLFESSEVMATVRNLKIKTSTCKRILKELHSYEKEVEREAAKTADMKEKGADPYDLKQQENVLAESRMMVPDCRKRLEGALEDLKGTLVELEETEEKQGPEFEEARNIIADVEKLFESSEV

Foldseek 3Di:
DFDPVNLVVLVVVLVVLVVVLVVLVVQLVVLVVVLVVCVVVVHDPVVSVVSVVVNVVSVVCNVVSVVVSVVSVVVNVVSVVVVVVVVVVCVVVVVVVVVVVVVVVVVVVVVVD/DFDPVNLVVLVVVLVVLVVVLVVLVVQLVVLVVVLVVCVVVVHDPVVSVVSVVVNVVSVVCNVVSVVVSVVSVVVNVVSVVVVVVVVVVCVVVVVVVVVVVVVVVVVVVVVVD

InterPro domains:
  IPR004226 Tubulin binding cofactor A [PF02970] (3-101)
  IPR004226 Tubulin binding cofactor A [PTHR21500] (1-110)
  IPR036126 Tubulin binding cofactor A superfamily [SSF46988] (3-104)

Solvent-accessible surface area (backbone atoms only — not comparable to full-atom values): 11887 Å² total; per-residue (Å²): 132,74,44,72,65,55,46,51,51,36,39,50,52,36,52,53,43,50,52,51,40,51,50,38,50,52,49,30,52,54,38,47,51,51,45,50,53,39,58,76,69,63,50,55,67,67,60,49,52,54,42,50,50,52,30,54,58,41,50,62,54,44,63,58,42,50,51,54,37,51,53,37,45,51,54,36,51,52,38,49,51,52,46,52,51,52,51,59,70,46,43,60,57,54,52,51,40,53,51,51,52,51,52,52,49,51,54,58,58,57,63,78,102,131,74,44,73,67,54,45,49,49,37,38,51,50,38,52,52,43,48,51,51,41,51,50,39,50,51,49,31,51,54,39,48,50,51,46,49,52,39,58,75,70,64,51,54,68,68,60,48,52,55,42,50,51,53,33,52,59,42,50,61,52,44,64,57,41,50,52,54,36,50,53,38,46,51,52,36,51,53,38,50,53,52,45,52,52,52,52,58,71,46,43,60,57,54,52,50,40,52,50,51,52,50,55,53,48,52,53,58,58,57,64,76,103

Radius of gyration: 35.44 Å; Cα contacts (8 Å, |Δi|>4): 144; chains: 2; bounding box: 30×118×64 Å

Organism: Solanum lycopersicum (NCBI:txid4081)